Protein AF-A0AAE1F0Q3-F1 (afdb_monomer)

Mean predicted aligned error: 12.5 Å

Secondary structure (DSSP, 8-state):
-----HHHHHHHHHHHHHHHHHHT---EEEE-SS-TT-EEEEEEEEEEE-THHHHTTTTS-----SS---S---S-----PPPPTT-------PEEEEEEEEEEEETTTTEEEEEEEEEETTSPBPPHHHHHTTS-HHHHHHHHTTHHHHEEEEE-TTT-SEEEEE-GGGHHHHHHHH----TTS---HHHHHHHHHHHHSGGGT----THHHH-

Sequence (215 aa):
MACLTYEEFVTGCRVLLQVSKELGDSWVMCHSASDSSTIYLSKTQCFKADLSTSISELTAEKSESPDEIDKLIEDFTQEPEPPDPSSVSNSTPGYIITYEYHIVYSLSHSVPALYFNAWYASGKLLTLKEVWERVSNQFCEQIADNKWNSLTQTEHPVLGRPFFQLHPCRTAELMSNVCCESEQTPKDVKKYLISWLSMFGPVVGLEVPITYYNK

Solvent-accessible surface area (backbone atoms only — not comparable to full-atom values): 13253 Å² total; per-residue (Å²): 127,48,57,45,56,70,69,50,49,54,52,25,52,54,51,50,43,51,52,25,57,77,70,73,46,71,59,43,84,46,59,27,90,91,40,74,88,47,61,34,38,39,35,71,50,75,45,82,44,67,52,76,74,70,57,71,62,74,76,71,77,79,89,81,81,95,78,88,81,93,74,82,94,73,88,81,91,72,80,86,74,80,82,64,92,79,63,73,78,83,68,66,74,61,45,49,36,40,37,43,39,34,45,35,75,35,81,93,66,27,36,74,28,50,31,33,50,41,24,38,81,86,66,51,66,59,50,75,66,62,52,53,78,64,31,54,69,80,57,36,65,81,42,48,89,49,56,74,80,35,58,45,79,46,67,34,93,71,73,77,41,81,27,37,31,50,54,47,86,55,48,34,62,58,40,39,76,73,62,76,66,64,98,85,58,83,80,59,43,55,58,50,51,52,52,47,45,58,65,57,28,50,66,74,69,40,85,68,67,73,63,68,79,80,106

Foldseek 3Di:
DQFADPVLVVVLLVVLVVLCVVVVHAKDKDAFPVGRVFIKIKHKDKDWAFPVLPPVVVVPDDDDDDDDPPDPPDDDPDDDDDDDPPDDPCRRPTWMKMKMWMWGADPVQRHIKIWMWMDTPVRHTDDPVNQQSPQDVVVCVVCVVVVPPQWDWDQDPRPRDIIIIRHCNCVSVVLCVVQPDPPPDDGPSNSSVLVSCVVVQSRRPRDDDPVSVVD

Radius of gyration: 23.26 Å; Cα contacts (8 Å, |Δi|>4): 265; chains: 1; bounding box: 65×38×68 Å

pLDDT: mean 76.93, std 20.74, range [31.47, 97.94]

InterPro domains:
  IPR007135 Ubiquitin-like-conjugating enzyme Atg3/Atg10 [PF03987] (8-209)

Organism: Petrolisthes cinctipes (NCBI:txid88211)

Structure (mmCIF, N/CA/C/O backbone):
data_AF-A0AAE1F0Q3-F1
#
_entry.id   AF-A0AAE1F0Q3-F1
#
loop_
_atom_site.group_PDB
_atom_site.id
_atom_site.type_symbol
_atom_site.label_atom_id
_atom_site.label_alt_id
_atom_site.label_comp_id
_atom_site.label_asym_id
_atom_site.label_entity_id
_atom_site.label_seq_id
_atom_site.pdbx_PDB_ins_code
_atom_site.Cartn_x
_atom_site.Cartn_y
_atom_site.Cartn_z
_atom_site.occupancy
_atom_site.B_iso_or_equiv
_atom_site.auth_seq_id
_atom_site.auth_comp_id
_atom_site.auth_asym_id
_atom_site.auth_atom_id
_atom_site.pdbx_PDB_model_num
ATOM 1 N N . MET A 1 1 ? -0.597 10.451 19.853 1.00 63.12 1 MET A N 1
ATOM 2 C CA . MET A 1 1 ? 0.021 9.888 18.626 1.00 63.12 1 MET A CA 1
ATOM 3 C C . MET A 1 1 ? -1.065 9.576 17.607 1.00 63.12 1 MET A C 1
ATOM 5 O O . MET A 1 1 ? -2.119 9.075 17.995 1.00 63.12 1 MET A O 1
ATOM 9 N N . ALA A 1 2 ? -0.828 9.869 16.326 1.00 81.94 2 ALA A N 1
ATOM 10 C CA . ALA A 1 2 ? -1.781 9.619 15.241 1.00 81.94 2 ALA A CA 1
ATOM 11 C C . ALA A 1 2 ? -1.742 8.149 14.776 1.00 81.94 2 ALA A C 1
ATOM 13 O O . ALA A 1 2 ? -1.402 7.842 13.636 1.00 81.94 2 ALA A O 1
ATOM 14 N N . CYS A 1 3 ? -2.058 7.243 15.701 1.00 89.69 3 CYS A N 1
ATOM 15 C CA . CYS A 1 3 ? -2.194 5.805 15.469 1.00 89.69 3 CYS A CA 1
ATOM 16 C C . CYS A 1 3 ? -3.660 5.428 15.213 1.00 89.69 3 CYS A C 1
ATOM 18 O O . CYS A 1 3 ? -4.567 6.155 15.634 1.00 89.69 3 CYS A O 1
ATOM 20 N N . LEU A 1 4 ? -3.873 4.269 14.597 1.00 91.31 4 LEU A N 1
ATOM 21 C CA . LEU A 1 4 ? -5.165 3.606 14.447 1.00 91.31 4 LEU A CA 1
ATOM 22 C C . LEU A 1 4 ? -5.160 2.280 15.208 1.00 91.31 4 LEU A C 1
ATOM 24 O O . LEU A 1 4 ? -4.173 1.543 15.187 1.00 91.31 4 LEU A O 1
ATOM 28 N N . THR A 1 5 ? -6.279 1.940 15.830 1.00 94.38 5 THR A N 1
ATOM 29 C CA . THR A 1 5 ? -6.584 0.568 16.240 1.00 94.38 5 THR A CA 1
ATOM 30 C C . THR A 1 5 ? -6.857 -0.304 15.013 1.00 94.38 5 THR A C 1
ATOM 32 O O . THR A 1 5 ? -7.118 0.195 13.914 1.00 94.38 5 THR A O 1
ATOM 35 N N . TYR A 1 6 ? -6.820 -1.624 15.194 1.00 94.81 6 TYR A N 1
ATOM 36 C CA . TYR A 1 6 ? -7.150 -2.549 14.113 1.00 94.81 6 TYR A CA 1
ATOM 37 C C . TYR A 1 6 ? -8.598 -2.380 13.628 1.00 94.81 6 TYR A C 1
ATOM 39 O O . TYR A 1 6 ? -8.851 -2.366 12.428 1.00 94.81 6 TYR A O 1
ATOM 47 N N . GLU A 1 7 ? -9.551 -2.181 14.542 1.00 94.62 7 GLU A N 1
ATOM 48 C CA . GLU A 1 7 ? -10.964 -1.982 14.197 1.00 94.62 7 GLU A CA 1
ATOM 49 C C . GLU A 1 7 ? -11.200 -0.689 13.407 1.00 94.62 7 GLU A C 1
ATOM 51 O O . GLU A 1 7 ? -11.951 -0.687 12.424 1.00 94.62 7 GLU A O 1
ATOM 56 N N . GLU A 1 8 ? -10.519 0.399 13.788 1.00 94.50 8 GLU A N 1
ATOM 57 C CA . GLU A 1 8 ? -10.514 1.643 13.015 1.00 94.50 8 GLU A CA 1
ATOM 58 C C . GLU A 1 8 ? -9.928 1.392 11.626 1.00 94.50 8 GLU A C 1
ATOM 60 O O . GLU A 1 8 ? -10.573 1.713 10.634 1.00 94.50 8 GLU A O 1
ATOM 65 N N . PHE A 1 9 ? -8.764 0.743 11.524 1.00 95.69 9 PHE A N 1
ATOM 66 C CA . PHE A 1 9 ? -8.166 0.404 10.231 1.00 95.69 9 PHE A CA 1
ATOM 67 C C . PHE A 1 9 ? -9.133 -0.381 9.334 1.00 95.69 9 PHE A C 1
ATOM 69 O O . PHE A 1 9 ? -9.370 0.011 8.192 1.00 95.69 9 PHE A O 1
ATOM 76 N N . VAL A 1 10 ? -9.758 -1.436 9.861 1.00 95.81 10 VAL A N 1
ATOM 77 C CA . VAL A 1 10 ? -10.723 -2.261 9.121 1.00 95.81 10 VAL A CA 1
ATOM 78 C C . VAL A 1 10 ? -11.925 -1.433 8.658 1.00 95.81 10 VAL A C 1
ATOM 80 O O . VAL A 1 10 ? -12.367 -1.560 7.513 1.00 95.81 10 VAL A O 1
ATOM 83 N N . THR A 1 11 ? -12.451 -0.565 9.523 1.00 95.25 11 THR A N 1
ATOM 84 C CA . THR A 1 11 ? -13.547 0.352 9.181 1.00 95.25 11 THR A CA 1
ATOM 85 C C . THR A 1 11 ? -13.135 1.296 8.057 1.00 95.25 11 THR A C 1
ATOM 87 O O . THR A 1 11 ? -13.849 1.420 7.060 1.00 95.25 11 THR A O 1
ATOM 90 N N . GLY A 1 12 ? -11.946 1.886 8.160 1.00 94.25 12 GLY A N 1
ATOM 91 C CA . GLY A 1 12 ? -11.378 2.742 7.130 1.00 94.25 12 GLY A CA 1
ATOM 92 C C . GLY A 1 12 ? -11.201 2.022 5.794 1.00 94.25 12 GLY A C 1
ATOM 93 O O . GLY A 1 12 ? -11.561 2.576 4.759 1.00 94.25 12 GLY A O 1
ATOM 94 N N . CYS A 1 13 ? -10.723 0.774 5.795 1.00 95.88 13 CYS A N 1
ATOM 95 C CA . CYS A 1 13 ? -10.588 -0.024 4.576 1.00 95.88 13 CYS A CA 1
ATOM 96 C C . CYS A 1 13 ? -11.933 -0.241 3.873 1.00 95.88 13 CYS A C 1
ATOM 98 O O . CYS A 1 13 ? -11.996 -0.175 2.646 1.00 95.88 13 CYS A O 1
ATOM 100 N N . ARG A 1 14 ? -13.019 -0.470 4.624 1.00 95.81 14 ARG A N 1
ATOM 101 C CA . ARG A 1 14 ? -14.368 -0.600 4.043 1.00 95.81 14 ARG A CA 1
ATOM 102 C C . ARG A 1 14 ? -14.842 0.706 3.416 1.00 95.81 14 ARG A C 1
ATOM 104 O O . ARG A 1 14 ? 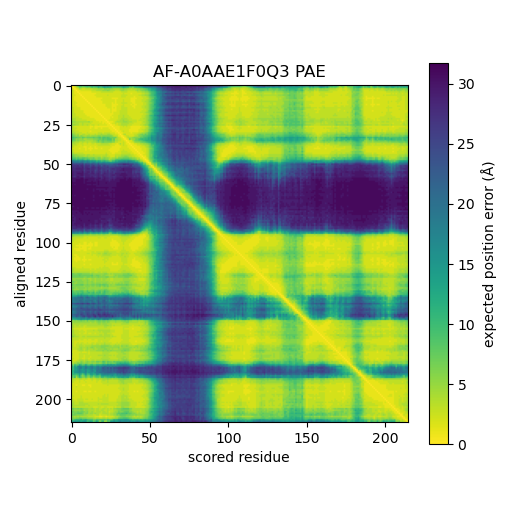-15.399 0.678 2.321 1.00 95.81 14 ARG A O 1
ATOM 111 N N . VAL A 1 15 ? -14.602 1.834 4.083 1.00 93.88 15 VAL A N 1
ATOM 112 C CA . VAL A 1 15 ? -14.964 3.156 3.554 1.00 93.88 15 VAL A CA 1
ATOM 113 C C . VAL A 1 15 ? -14.157 3.478 2.296 1.00 93.88 15 VAL A C 1
ATOM 115 O O . VAL A 1 15 ? -14.736 3.875 1.290 1.00 93.88 15 VAL A O 1
ATOM 118 N N . LEU A 1 16 ? -12.843 3.244 2.311 1.00 94.38 16 LEU A N 1
ATOM 119 C CA . LEU A 1 16 ? -11.979 3.435 1.146 1.00 94.38 16 LEU A CA 1
ATOM 120 C C . LEU A 1 16 ? -12.445 2.573 -0.031 1.00 94.38 16 LEU A C 1
ATOM 122 O O . LEU A 1 16 ? -12.557 3.074 -1.144 1.00 94.38 16 LEU A O 1
ATOM 126 N N . LEU A 1 17 ? -12.795 1.308 0.217 1.00 95.62 17 LEU A N 1
ATOM 127 C CA . LEU A 1 17 ? -13.325 0.414 -0.811 1.00 95.62 17 LEU A CA 1
ATOM 128 C C . LEU A 1 17 ? -14.655 0.917 -1.395 1.00 95.62 17 LEU A C 1
ATOM 130 O O . LEU A 1 17 ? -14.882 0.798 -2.597 1.00 95.62 17 LEU A O 1
ATOM 134 N N . GLN A 1 18 ? -15.534 1.477 -0.563 1.00 94.56 18 GLN A N 1
ATOM 135 C CA . GLN A 1 18 ? -16.786 2.076 -1.023 1.00 94.56 18 GLN A CA 1
ATOM 136 C C . GLN A 1 18 ? -16.521 3.279 -1.940 1.00 94.56 18 GLN A C 1
ATOM 138 O O . GLN A 1 18 ? -17.053 3.327 -3.047 1.00 94.56 18 GLN A O 1
ATOM 143 N N . VAL A 1 19 ? -15.637 4.194 -1.528 1.00 93.38 19 VAL A N 1
ATOM 144 C CA . VAL A 1 19 ? -15.235 5.351 -2.348 1.00 93.38 19 VAL A CA 1
ATOM 145 C C . VAL A 1 19 ? -14.561 4.895 -3.647 1.00 93.38 19 VAL A C 1
ATOM 147 O O . VAL A 1 19 ? -14.889 5.403 -4.715 1.00 93.38 19 VAL A O 1
ATOM 150 N N . SER A 1 20 ? -13.690 3.881 -3.588 1.00 94.56 20 SER A N 1
ATOM 151 C CA . SER A 1 20 ? -13.059 3.277 -4.770 1.00 94.56 20 SER A CA 1
ATOM 152 C C . SER A 1 20 ? -14.102 2.811 -5.781 1.00 94.56 20 SER A C 1
ATOM 154 O O . SER A 1 20 ? -13.996 3.135 -6.959 1.00 94.56 20 SER A O 1
ATOM 156 N N . LYS A 1 21 ? -15.148 2.104 -5.333 1.00 94.25 21 LYS A N 1
ATOM 157 C CA . LYS A 1 21 ? -16.230 1.635 -6.213 1.00 94.25 21 LYS A CA 1
ATOM 158 C C . LYS A 1 21 ? -16.990 2.786 -6.862 1.00 94.25 21 LYS A C 1
ATOM 160 O O . LYS A 1 21 ? -17.279 2.723 -8.052 1.00 94.25 21 LYS A O 1
ATOM 165 N N . GLU A 1 22 ? -17.295 3.836 -6.105 1.00 93.75 22 GLU A N 1
ATOM 166 C CA . GLU A 1 22 ? -17.991 5.020 -6.625 1.00 93.75 22 GLU A CA 1
ATOM 167 C C . GLU A 1 22 ? -17.169 5.790 -7.662 1.00 93.75 22 GLU A C 1
ATOM 169 O O . GLU A 1 22 ? -17.736 6.417 -8.556 1.00 93.75 22 GLU A O 1
ATOM 174 N N . LEU A 1 23 ? -15.842 5.740 -7.546 1.00 92.75 23 LEU A N 1
ATOM 175 C CA . LEU A 1 23 ? -14.910 6.364 -8.481 1.00 92.75 23 LEU A CA 1
ATOM 176 C C . LEU A 1 23 ? -14.525 5.453 -9.658 1.00 92.75 23 LEU A C 1
ATOM 178 O O . LEU A 1 23 ? -13.823 5.906 -10.558 1.00 92.75 23 LEU A O 1
ATOM 182 N N . GLY A 1 24 ? -14.965 4.190 -9.667 1.00 92.69 24 GLY A N 1
ATOM 183 C CA . GLY A 1 24 ? -14.534 3.201 -10.659 1.00 92.69 24 GLY A CA 1
ATOM 184 C C . GLY A 1 24 ? -13.062 2.788 -10.520 1.00 92.69 24 GLY A C 1
ATOM 185 O O . GLY A 1 24 ? -12.460 2.339 -11.492 1.00 92.69 24 GLY A O 1
ATOM 186 N N . ASP A 1 25 ? -12.477 2.956 -9.334 1.00 93.69 25 ASP A N 1
ATOM 187 C CA . ASP A 1 25 ? -11.107 2.559 -9.017 1.00 93.69 25 ASP A CA 1
ATOM 188 C C . ASP A 1 25 ? -11.033 1.078 -8.587 1.00 93.69 25 ASP A C 1
ATOM 190 O O . ASP A 1 25 ? -12.033 0.469 -8.199 1.00 93.69 25 ASP A O 1
ATOM 194 N N . SER A 1 26 ? -9.842 0.482 -8.658 1.00 94.56 26 SER A N 1
ATOM 195 C CA . SER A 1 26 ? -9.638 -0.973 -8.653 1.00 94.56 26 SER A CA 1
ATOM 196 C C . SER A 1 26 ? -9.209 -1.583 -7.312 1.00 94.56 26 SER A C 1
ATOM 198 O O . SER A 1 26 ? -8.678 -2.695 -7.296 1.00 94.56 26 SER A O 1
ATOM 200 N N . TRP A 1 27 ? -9.425 -0.903 -6.178 1.00 97.06 27 TRP A N 1
ATOM 201 C CA . TRP A 1 27 ? -9.137 -1.510 -4.875 1.00 97.06 27 TRP A CA 1
ATOM 202 C C . TRP A 1 27 ? -10.045 -2.709 -4.603 1.00 97.06 27 TRP A C 1
ATOM 204 O O . TRP A 1 27 ? -11.255 -2.671 -4.829 1.00 97.06 27 TRP A O 1
ATOM 214 N N . VAL A 1 28 ? -9.459 -3.759 -4.036 1.00 97.44 28 VAL A N 1
ATOM 215 C CA . VAL A 1 28 ? -10.162 -4.953 -3.566 1.00 97.44 28 VAL A CA 1
ATOM 216 C C . VAL A 1 28 ? -9.774 -5.265 -2.126 1.00 97.44 28 VAL A C 1
ATOM 218 O O . VAL A 1 28 ? -8.660 -4.978 -1.694 1.00 97.44 28 VAL A O 1
ATOM 221 N N . MET A 1 29 ? -10.702 -5.848 -1.369 1.00 97.19 29 MET A N 1
ATOM 222 C CA . MET A 1 29 ? -10.434 -6.346 -0.020 1.00 97.19 29 MET A CA 1
ATOM 223 C C . MET A 1 29 ? -10.096 -7.830 -0.083 1.00 97.19 29 MET A C 1
ATOM 225 O O . MET A 1 29 ? -10.851 -8.622 -0.645 1.00 97.19 29 MET A O 1
ATOM 229 N N . CYS A 1 30 ? -8.964 -8.187 0.509 1.00 97.00 30 CYS A N 1
ATOM 230 C CA . CYS A 1 30 ? -8.455 -9.544 0.579 1.00 97.00 30 CYS A CA 1
ATOM 231 C C . CYS A 1 30 ? -8.375 -10.002 2.039 1.00 97.00 30 CYS A C 1
ATOM 233 O O . CYS A 1 30 ? -8.232 -9.191 2.957 1.00 97.00 30 CYS A O 1
ATOM 235 N N . HIS A 1 31 ? -8.439 -11.315 2.234 1.00 95.06 31 HIS A N 1
ATOM 236 C CA . HIS A 1 31 ? -8.336 -11.966 3.537 1.00 95.06 31 HIS A CA 1
ATOM 237 C C . HIS A 1 31 ? -7.098 -12.856 3.574 1.00 95.06 31 HIS A C 1
ATOM 239 O O . HIS A 1 31 ? -6.717 -13.433 2.552 1.00 95.06 31 HIS A O 1
ATOM 245 N N . SER A 1 32 ? -6.482 -12.985 4.747 1.00 92.12 32 SER A N 1
ATOM 246 C CA . SER A 1 32 ? -5.448 -13.993 4.960 1.00 92.12 32 SER A CA 1
ATOM 247 C C . SER A 1 32 ? -6.030 -15.391 4.770 1.00 92.12 32 SER A C 1
ATOM 249 O O . SER A 1 32 ? -7.125 -15.687 5.246 1.00 92.12 32 SER A O 1
ATOM 251 N N . ALA A 1 33 ? -5.274 -16.268 4.109 1.00 89.44 33 ALA A N 1
ATOM 252 C CA . ALA A 1 33 ? -5.653 -17.670 3.956 1.00 89.44 33 ALA A CA 1
ATOM 253 C C . ALA A 1 33 ? -5.665 -18.414 5.304 1.00 89.44 33 ALA A C 1
ATOM 255 O O . ALA A 1 33 ? -6.448 -19.341 5.490 1.00 89.44 33 ALA A O 1
ATOM 256 N N . SER A 1 34 ? -4.806 -17.994 6.237 1.00 88.38 34 SER A N 1
ATOM 257 C CA . SER A 1 34 ? -4.655 -18.623 7.554 1.00 88.38 34 SER A CA 1
ATOM 258 C C . SER A 1 34 ? -5.624 -18.068 8.600 1.00 88.38 34 SER A C 1
ATOM 260 O O . SER A 1 34 ? -5.925 -18.750 9.573 1.00 88.38 34 SER A O 1
ATOM 262 N N . ASP A 1 35 ? -6.096 -16.832 8.419 1.00 89.44 35 ASP A N 1
ATOM 263 C CA . ASP A 1 35 ? -6.962 -16.134 9.370 1.00 89.44 35 ASP A CA 1
ATOM 264 C C . ASP A 1 35 ? -7.884 -15.142 8.648 1.00 89.44 35 ASP A C 1
ATOM 266 O O . ASP A 1 35 ? -7.488 -14.033 8.293 1.00 89.44 35 ASP A O 1
ATOM 270 N N . SER A 1 36 ? -9.154 -15.508 8.480 1.00 87.56 36 SER A N 1
ATOM 271 C CA . SER A 1 36 ? -10.134 -14.664 7.788 1.00 87.56 36 SER A CA 1
ATOM 272 C C . SER A 1 36 ? -10.382 -13.311 8.464 1.00 87.56 36 SER A C 1
ATOM 274 O O . SER A 1 36 ? -10.917 -12.406 7.820 1.00 87.56 36 SER A O 1
ATOM 276 N N . SER A 1 37 ? -10.028 -13.164 9.749 1.00 90.06 37 SER A N 1
ATOM 277 C CA . SER A 1 37 ? -10.148 -11.887 10.456 1.00 90.06 37 SER A CA 1
ATOM 278 C C . SER A 1 37 ? -9.086 -10.883 10.012 1.00 90.06 37 SER A C 1
ATOM 280 O O . SER A 1 37 ? -9.366 -9.685 9.978 1.00 90.06 37 SER A O 1
ATOM 282 N N . THR A 1 38 ? -7.920 -11.369 9.577 1.00 93.06 38 THR A N 1
ATOM 283 C CA . THR A 1 38 ? -6.841 -10.544 9.048 1.00 93.06 38 THR A CA 1
ATOM 284 C C . THR A 1 38 ? -7.129 -10.143 7.602 1.00 93.06 38 THR A C 1
ATOM 286 O O . THR A 1 38 ? -7.117 -10.972 6.689 1.00 93.06 38 THR A O 1
ATOM 289 N N . ILE A 1 39 ? -7.351 -8.846 7.382 1.00 96.06 39 ILE A N 1
ATOM 290 C CA . ILE A 1 39 ? -7.584 -8.262 6.054 1.00 96.06 39 ILE A CA 1
ATOM 291 C C . ILE A 1 39 ? -6.405 -7.428 5.541 1.00 96.06 39 ILE A C 1
ATOM 293 O O . ILE A 1 39 ? -5.604 -6.905 6.317 1.00 96.06 39 ILE A O 1
ATOM 297 N N . TYR A 1 40 ? -6.372 -7.218 4.228 1.00 97.31 40 TYR A N 1
ATOM 298 C CA . TYR A 1 40 ? -5.584 -6.173 3.573 1.00 97.31 40 TYR A CA 1
ATOM 299 C C . TYR A 1 40 ? -6.315 -5.664 2.324 1.00 97.31 40 TYR A C 1
ATOM 301 O O . TYR A 1 40 ? -7.199 -6.342 1.795 1.00 97.31 40 TYR A O 1
ATOM 309 N N . LEU A 1 41 ? -5.974 -4.463 1.853 1.00 97.88 41 LEU A N 1
ATOM 310 C CA . LEU A 1 41 ? -6.449 -3.978 0.554 1.00 97.88 41 LEU A CA 1
ATOM 311 C C . LEU A 1 41 ? -5.399 -4.247 -0.513 1.00 97.88 41 LEU A C 1
ATOM 313 O O . LEU A 1 41 ? -4.216 -4.071 -0.240 1.00 97.88 41 LEU A O 1
ATOM 317 N N . SER A 1 42 ? -5.827 -4.622 -1.715 1.00 97.88 42 SER A N 1
ATOM 318 C CA . SER A 1 42 ? -4.959 -4.820 -2.874 1.00 97.88 42 SER A CA 1
ATOM 319 C C . SER A 1 42 ? -5.414 -3.969 -4.053 1.00 97.88 42 SER A C 1
ATOM 321 O O . SER A 1 42 ? -6.611 -3.742 -4.233 1.00 97.88 42 SER A O 1
ATOM 323 N N . LYS A 1 43 ? -4.457 -3.480 -4.839 1.00 97.00 43 LYS A N 1
ATOM 324 C CA . LYS A 1 43 ? -4.694 -2.746 -6.081 1.00 97.00 43 LYS A CA 1
ATOM 325 C C . LYS A 1 43 ? -3.606 -3.056 -7.094 1.00 97.00 43 LYS A C 1
ATOM 327 O O . LYS A 1 43 ? -2.425 -3.073 -6.756 1.00 97.00 43 LYS A O 1
ATOM 332 N N . THR A 1 44 ? -4.007 -3.221 -8.350 1.00 96.00 44 THR A N 1
ATOM 333 C CA . THR A 1 44 ? -3.086 -3.378 -9.479 1.00 96.00 44 THR A CA 1
ATOM 334 C C . THR A 1 44 ? -3.213 -2.196 -10.434 1.00 96.00 44 THR A C 1
ATOM 336 O O . THR A 1 44 ? -4.327 -1.805 -10.790 1.00 96.00 44 THR A O 1
ATOM 339 N N . GLN A 1 45 ? -2.081 -1.630 -10.853 1.00 92.31 45 GLN A N 1
ATOM 340 C CA . GLN A 1 45 ? -2.009 -0.534 -11.826 1.00 92.31 45 GLN A CA 1
ATOM 341 C C . GLN A 1 45 ? -0.932 -0.808 -12.873 1.00 92.31 45 GLN A C 1
ATOM 343 O O . GLN A 1 45 ? 0.112 -1.372 -12.558 1.00 92.31 45 GLN A O 1
ATOM 348 N N . CYS A 1 46 ? -1.176 -0.385 -14.112 1.00 91.12 46 CYS A N 1
ATOM 349 C CA . CYS A 1 46 ? -0.220 -0.516 -15.205 1.00 91.12 46 CYS A CA 1
ATOM 350 C C . CYS A 1 46 ? 0.189 0.867 -15.710 1.00 91.12 46 CYS A C 1
ATOM 352 O O . CYS A 1 46 ? -0.674 1.682 -16.029 1.00 91.12 46 CYS A O 1
ATOM 354 N N . PHE A 1 47 ? 1.490 1.092 -15.859 1.00 86.25 47 PHE A N 1
ATOM 355 C CA . PHE A 1 47 ? 2.057 2.334 -16.372 1.00 86.25 47 PHE A CA 1
ATOM 356 C C . PHE A 1 47 ? 2.824 2.065 -17.661 1.00 86.25 47 PHE A C 1
ATOM 358 O O . PHE A 1 47 ? 3.522 1.055 -17.784 1.00 86.25 47 PHE A O 1
ATOM 365 N N . LYS A 1 48 ? 2.706 2.982 -18.623 1.00 83.25 48 LYS A N 1
ATOM 366 C CA . LYS A 1 48 ? 3.608 3.039 -19.775 1.00 83.25 48 LYS A CA 1
ATOM 367 C C . LYS A 1 48 ? 4.799 3.898 -19.378 1.00 83.25 48 LYS A C 1
ATOM 369 O O . LYS A 1 48 ? 4.604 5.032 -18.956 1.00 83.25 48 LYS A O 1
ATOM 374 N N . ALA A 1 49 ? 5.999 3.350 -19.487 1.00 73.62 49 ALA A N 1
ATOM 375 C CA . ALA A 1 49 ? 7.232 4.065 -19.214 1.00 73.62 49 ALA A CA 1
ATOM 376 C C . ALA A 1 49 ? 8.020 4.257 -20.513 1.00 73.62 49 ALA A C 1
ATOM 378 O O . ALA A 1 49 ? 8.221 3.307 -21.277 1.00 73.62 49 ALA A O 1
ATOM 379 N N . ASP A 1 50 ? 8.466 5.490 -20.743 1.00 66.25 50 ASP A N 1
ATOM 380 C CA . ASP A 1 50 ? 9.264 5.859 -21.907 1.00 66.25 50 ASP A CA 1
ATOM 381 C C . ASP A 1 50 ? 10.754 5.609 -21.632 1.00 66.25 50 ASP A C 1
ATOM 383 O O . ASP A 1 50 ? 11.286 5.927 -20.567 1.00 66.25 50 ASP A O 1
ATOM 387 N N . LEU A 1 51 ? 11.452 5.012 -22.601 1.00 54.06 51 LEU A N 1
ATOM 388 C CA . LEU A 1 51 ? 12.853 4.587 -22.467 1.00 54.06 51 LEU A CA 1
ATOM 389 C C . LEU A 1 51 ? 13.861 5.761 -22.467 1.00 54.06 51 LEU A C 1
ATOM 391 O O . LEU A 1 51 ? 15.034 5.559 -22.158 1.00 54.06 51 LEU A O 1
ATOM 395 N N . SER A 1 52 ? 13.430 6.994 -22.765 1.00 51.44 52 SER A N 1
ATOM 396 C CA . SER A 1 52 ? 14.329 8.155 -22.877 1.00 51.44 52 SER A CA 1
ATOM 397 C C . SER A 1 52 ? 14.987 8.572 -21.560 1.00 51.44 52 SER A C 1
ATOM 399 O O . SER A 1 52 ? 16.024 9.222 -21.593 1.00 51.44 52 SER A O 1
ATOM 401 N N . THR A 1 53 ? 14.425 8.201 -20.407 1.00 48.00 53 THR A N 1
ATOM 402 C CA . THR A 1 53 ? 14.972 8.600 -19.099 1.00 48.00 53 THR A CA 1
ATOM 403 C C . THR A 1 53 ? 16.133 7.707 -18.649 1.00 48.00 53 THR A C 1
ATOM 405 O O . THR A 1 53 ? 17.013 8.172 -17.938 1.00 48.00 53 THR A O 1
ATOM 408 N N . SER A 1 54 ? 16.189 6.444 -19.086 1.00 46.72 54 SER A N 1
ATOM 409 C CA . SER A 1 54 ? 17.171 5.472 -18.570 1.00 46.72 54 SER A CA 1
ATOM 410 C C . SER A 1 54 ? 18.466 5.371 -19.386 1.00 46.72 54 SER A C 1
ATOM 412 O O . SER A 1 54 ? 19.441 4.809 -18.899 1.00 46.72 54 SER A O 1
ATOM 414 N N . ILE A 1 55 ? 18.504 5.880 -20.624 1.00 47.72 55 ILE A N 1
ATOM 415 C CA . ILE A 1 55 ? 19.700 5.769 -21.485 1.00 47.72 55 ILE A CA 1
ATOM 416 C C . ILE A 1 55 ? 20.692 6.920 -21.247 1.00 47.72 55 ILE A C 1
ATOM 418 O O . ILE A 1 55 ? 21.894 6.720 -21.403 1.00 47.72 55 ILE A O 1
ATOM 422 N N . SER A 1 56 ? 20.226 8.087 -20.794 1.00 43.59 56 SER A N 1
ATOM 423 C CA . SER A 1 56 ? 21.051 9.289 -20.585 1.00 43.59 56 SER A CA 1
ATOM 424 C C . SER A 1 56 ? 22.183 9.109 -19.563 1.00 43.59 56 SER A C 1
ATOM 426 O O . SER A 1 56 ? 23.181 9.819 -19.625 1.00 43.59 56 SER A O 1
ATOM 428 N N . GLU A 1 57 ? 22.042 8.167 -18.626 1.00 45.41 57 GLU A N 1
ATOM 429 C CA . GLU A 1 57 ? 23.002 7.961 -17.531 1.00 45.41 57 GLU A CA 1
ATOM 430 C C . GLU A 1 57 ? 24.020 6.843 -17.811 1.00 45.41 57 GLU A C 1
ATOM 432 O O . GLU A 1 57 ? 25.101 6.833 -17.229 1.00 45.41 57 GLU A O 1
ATOM 437 N N . LEU A 1 58 ? 23.750 5.940 -18.762 1.00 44.25 58 LEU A N 1
ATOM 438 C CA . LEU A 1 58 ? 24.672 4.844 -19.105 1.00 44.25 58 LEU A CA 1
ATOM 439 C C . LEU A 1 58 ? 25.867 5.295 -19.961 1.00 44.25 58 LEU A C 1
ATOM 441 O O . LEU A 1 58 ? 26.819 4.537 -20.131 1.00 44.25 58 LEU A O 1
ATOM 445 N N . THR A 1 59 ? 25.847 6.526 -20.478 1.00 37.16 59 THR A N 1
ATOM 446 C CA . THR A 1 59 ? 26.978 7.137 -21.194 1.00 37.16 59 THR A CA 1
ATOM 447 C C . THR A 1 59 ? 27.889 7.982 -20.300 1.00 37.16 59 THR A C 1
ATOM 449 O O . THR A 1 59 ? 28.897 8.483 -20.789 1.00 37.16 59 THR A O 1
ATOM 452 N N . ALA A 1 60 ? 27.572 8.149 -19.010 1.00 44.09 60 ALA A N 1
ATOM 453 C CA . ALA A 1 60 ? 28.295 9.063 -18.117 1.00 44.09 60 ALA A CA 1
ATOM 454 C C . ALA A 1 60 ? 29.379 8.400 -17.243 1.00 44.09 60 ALA A C 1
ATOM 456 O O . ALA A 1 60 ? 30.131 9.106 -16.576 1.00 44.09 60 ALA A O 1
ATOM 457 N N . GLU A 1 61 ? 29.521 7.071 -17.260 1.00 43.94 61 GLU A N 1
ATOM 458 C CA . GLU A 1 61 ? 30.507 6.371 -16.426 1.00 43.94 61 GLU A CA 1
ATOM 459 C C . GLU A 1 61 ? 31.545 5.613 -17.263 1.00 43.94 61 GLU A C 1
ATOM 461 O O . GLU A 1 61 ? 31.491 4.398 -17.451 1.00 43.94 61 GLU A O 1
ATOM 466 N N . LYS A 1 62 ? 32.560 6.353 -17.719 1.00 35.84 62 LYS A N 1
ATOM 467 C CA . LYS A 1 62 ? 33.923 5.822 -17.810 1.00 35.84 62 LYS A CA 1
ATOM 468 C C . LYS A 1 62 ? 34.922 6.920 -17.441 1.00 35.84 62 LYS A C 1
ATOM 470 O O . LYS A 1 62 ? 35.153 7.862 -18.189 1.00 35.84 62 LYS A O 1
ATOM 475 N N . SER A 1 63 ? 35.449 6.786 -16.232 1.00 37.22 63 SER A N 1
ATOM 476 C CA . SER A 1 63 ? 36.541 7.543 -15.626 1.00 37.22 63 SER A CA 1
ATOM 477 C C . SER A 1 63 ? 37.856 7.407 -16.399 1.00 37.22 63 SER A C 1
ATOM 479 O O . SER A 1 63 ? 38.191 6.285 -16.769 1.00 37.22 63 SER A O 1
ATOM 481 N N . GLU A 1 64 ? 38.626 8.494 -16.533 1.00 31.47 64 GLU A N 1
ATOM 482 C CA . GLU A 1 64 ? 40.051 8.589 -16.150 1.00 31.47 64 GLU A CA 1
ATOM 483 C C . GLU A 1 64 ? 40.585 10.033 -16.323 1.00 31.47 64 GLU A C 1
ATOM 485 O O . GLU A 1 64 ? 39.932 10.889 -16.907 1.00 31.47 64 GLU A O 1
ATOM 490 N N . SER A 1 65 ? 41.712 10.304 -15.669 1.00 34.00 65 SER A N 1
ATOM 491 C CA . SER A 1 65 ? 42.281 11.569 -15.168 1.00 34.00 65 SER A CA 1
ATOM 492 C C . SER A 1 65 ? 42.587 12.712 -16.165 1.00 34.00 65 SER A C 1
ATOM 494 O O . SER A 1 65 ? 42.759 12.463 -17.355 1.00 34.00 65 SER A O 1
ATOM 496 N N . PRO A 1 66 ? 42.743 13.962 -15.666 1.00 40.91 66 PRO A N 1
ATOM 497 C CA . PRO A 1 66 ? 43.079 15.137 -16.465 1.00 40.91 66 PRO A CA 1
ATOM 498 C C . PRO A 1 66 ? 44.596 15.259 -16.624 1.00 40.91 66 PRO A C 1
ATOM 500 O O . PRO A 1 66 ? 45.263 15.535 -15.641 1.00 40.91 66 PRO A O 1
ATOM 503 N N . ASP A 1 67 ? 45.121 15.011 -17.820 1.00 35.88 67 ASP A N 1
ATOM 504 C CA . ASP A 1 67 ? 46.312 15.656 -18.397 1.00 35.88 67 ASP A CA 1
ATOM 505 C C . ASP A 1 67 ? 46.603 14.986 -19.759 1.00 35.88 67 ASP A C 1
ATOM 507 O O . ASP A 1 67 ? 46.581 13.765 -19.870 1.00 35.88 67 ASP A O 1
ATOM 511 N N . GLU A 1 68 ? 46.860 15.796 -20.793 1.00 41.88 68 GLU A N 1
ATOM 512 C CA . GLU A 1 68 ? 47.296 15.409 -22.156 1.00 41.88 68 GLU A CA 1
ATOM 513 C C . GLU A 1 68 ? 46.264 14.861 -23.174 1.00 41.88 68 GLU A C 1
ATOM 515 O O . GLU A 1 68 ? 46.430 13.761 -23.688 1.00 41.88 68 GLU A O 1
ATOM 520 N N . ILE A 1 69 ? 45.286 15.664 -23.629 1.00 34.81 69 ILE A N 1
ATOM 521 C CA . ILE A 1 69 ? 44.733 15.517 -25.005 1.00 34.81 69 ILE A C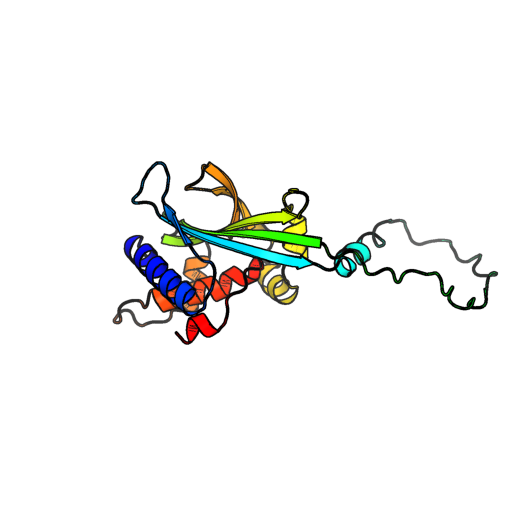A 1
ATOM 522 C C . ILE A 1 69 ? 44.531 16.899 -25.649 1.00 34.81 69 ILE A C 1
ATOM 524 O O . ILE A 1 69 ? 43.472 17.249 -26.161 1.00 34.81 69 ILE A O 1
ATOM 528 N N . ASP A 1 70 ? 45.590 17.705 -25.614 1.00 36.06 70 ASP A N 1
ATOM 529 C CA . ASP A 1 70 ? 45.728 18.908 -26.434 1.00 36.06 70 ASP A CA 1
ATOM 530 C C . ASP A 1 70 ? 46.497 18.515 -27.709 1.00 36.06 70 ASP A C 1
ATOM 532 O O . ASP A 1 70 ? 47.695 18.765 -27.841 1.00 36.06 70 ASP A O 1
ATOM 536 N N . LYS A 1 71 ? 45.840 17.734 -28.581 1.00 36.47 71 LYS A N 1
ATOM 537 C CA . LYS A 1 71 ? 46.226 17.448 -29.978 1.00 36.47 71 LYS A CA 1
ATOM 538 C C . LYS A 1 71 ? 45.235 16.464 -30.601 1.00 36.47 71 LYS A C 1
ATOM 540 O O . LYS A 1 71 ? 45.015 15.395 -30.046 1.00 36.47 71 LYS A O 1
ATOM 545 N N . LEU A 1 72 ? 44.765 16.797 -31.806 1.00 32.97 72 LEU A N 1
ATOM 546 C CA . LEU A 1 72 ? 43.887 16.023 -32.706 1.00 32.97 72 LEU A CA 1
ATOM 547 C C . LEU A 1 72 ? 42.381 16.360 -32.669 1.00 32.97 72 LEU A C 1
ATOM 549 O O . LEU A 1 72 ? 41.552 15.499 -32.940 1.00 32.97 72 LEU A O 1
ATOM 553 N N . ILE A 1 73 ? 42.027 17.633 -32.450 1.00 37.47 73 ILE A N 1
ATOM 554 C CA . ILE A 1 73 ? 40.817 18.219 -33.062 1.00 37.47 73 ILE A CA 1
ATOM 555 C C . ILE A 1 73 ? 41.256 18.937 -34.340 1.00 37.47 73 ILE A C 1
ATOM 557 O O . ILE A 1 73 ? 41.296 20.158 -34.395 1.00 37.47 73 ILE A O 1
ATOM 561 N N . GLU A 1 74 ? 41.645 18.175 -35.354 1.00 42.38 74 GLU A N 1
ATOM 562 C CA . GLU A 1 74 ? 41.645 18.642 -36.738 1.00 42.38 74 GLU A CA 1
ATOM 563 C C . GLU A 1 74 ? 41.241 17.454 -37.613 1.00 42.38 74 GLU A C 1
ATOM 565 O O . GLU A 1 74 ? 41.884 16.407 -37.572 1.00 42.38 74 GLU A O 1
ATOM 570 N N . ASP A 1 75 ? 40.182 17.679 -38.391 1.00 37.16 75 ASP A N 1
ATOM 571 C CA . ASP A 1 75 ? 39.621 16.863 -39.473 1.00 37.16 75 ASP A CA 1
ATOM 572 C C . ASP A 1 75 ? 38.306 16.110 -39.168 1.00 37.16 75 ASP A C 1
ATOM 574 O O . ASP A 1 75 ? 38.128 15.511 -38.113 1.00 37.16 75 ASP A O 1
ATOM 578 N N . PHE A 1 76 ? 37.394 16.159 -40.147 1.00 32.28 76 PHE A N 1
ATOM 579 C CA . PHE A 1 76 ? 35.977 15.739 -40.176 1.00 32.28 76 PHE A CA 1
ATOM 580 C C . PHE A 1 76 ? 34.900 16.769 -39.782 1.00 32.28 76 PHE A C 1
ATOM 582 O O . PHE A 1 76 ? 33.988 16.504 -39.001 1.00 32.28 76 PHE A O 1
ATOM 589 N N . THR A 1 77 ? 34.889 17.916 -40.467 1.00 37.34 77 THR A N 1
ATOM 590 C CA . THR A 1 77 ? 33.613 18.551 -40.851 1.00 37.34 77 THR A CA 1
ATOM 591 C C . THR A 1 77 ? 32.950 17.715 -41.946 1.00 37.34 77 THR A C 1
ATOM 593 O O . THR A 1 77 ? 33.329 17.815 -43.112 1.00 37.34 77 THR A O 1
ATOM 596 N N . GLN A 1 78 ? 31.972 16.885 -41.580 1.00 40.66 78 GLN A N 1
ATOM 597 C CA . GLN A 1 78 ? 31.073 16.225 -42.530 1.00 40.66 78 GLN A CA 1
ATOM 598 C C . GLN A 1 78 ? 29.767 17.028 -42.614 1.00 40.66 78 GLN A C 1
ATOM 600 O O . GLN A 1 78 ? 29.138 17.306 -41.592 1.00 40.66 78 GLN A O 1
ATOM 605 N N . GLU A 1 79 ? 29.394 17.451 -43.824 1.00 43.81 79 GLU A N 1
ATOM 606 C CA . GLU A 1 79 ? 28.103 18.091 -44.103 1.00 43.81 79 GLU A CA 1
ATOM 607 C C . GLU A 1 79 ? 26.936 17.164 -43.705 1.00 43.81 79 GLU A C 1
ATOM 609 O O . GLU A 1 79 ? 27.057 15.943 -43.831 1.00 43.81 79 GLU A O 1
ATOM 614 N N . PRO A 1 80 ? 25.798 17.703 -43.230 1.00 44.50 80 PRO A N 1
ATOM 615 C CA . PRO A 1 80 ? 24.641 16.881 -42.900 1.00 44.50 80 PRO A CA 1
ATOM 616 C C . PRO A 1 80 ? 24.011 16.297 -44.175 1.00 44.50 80 PRO A C 1
ATOM 618 O O . PRO A 1 80 ? 23.435 17.021 -44.987 1.00 44.50 80 PRO A O 1
ATOM 621 N N . GLU A 1 81 ? 24.102 14.975 -44.327 1.00 49.00 81 GLU A N 1
ATOM 622 C CA . GLU A 1 81 ? 23.367 14.198 -45.332 1.00 49.00 81 GLU A CA 1
ATOM 623 C C . GLU A 1 81 ? 21.840 14.374 -45.158 1.00 49.00 81 GLU A C 1
ATOM 625 O O . GLU A 1 81 ? 21.345 14.475 -44.027 1.00 49.00 81 GLU A O 1
ATOM 630 N N . PRO A 1 82 ? 21.061 14.405 -46.255 1.00 57.81 82 PRO A N 1
ATOM 631 C CA . PRO A 1 82 ? 19.607 14.490 -46.182 1.00 57.81 82 PRO A CA 1
ATOM 632 C C . PRO A 1 82 ? 19.007 13.228 -45.530 1.00 57.81 82 PRO A C 1
ATOM 634 O O . PRO A 1 82 ? 19.518 12.125 -45.725 1.00 57.81 82 PRO A O 1
ATOM 637 N N . PRO A 1 83 ? 17.902 13.355 -44.772 1.00 56.22 83 PRO A N 1
ATOM 638 C CA . PRO A 1 83 ? 17.304 12.228 -44.063 1.00 56.22 83 PRO A CA 1
ATOM 639 C C . PRO A 1 83 ? 16.798 11.153 -45.037 1.00 56.22 83 PRO A C 1
ATOM 641 O O . PRO A 1 83 ? 16.016 11.447 -45.943 1.00 56.22 83 PRO A O 1
ATOM 644 N N . ASP A 1 84 ? 17.219 9.901 -44.820 1.00 63.72 84 ASP A N 1
ATOM 645 C CA . ASP A 1 84 ? 16.743 8.731 -45.565 1.00 63.72 84 ASP A CA 1
ATOM 646 C C . ASP A 1 84 ? 15.219 8.566 -45.367 1.00 63.72 84 ASP A C 1
ATOM 648 O O . ASP A 1 84 ? 14.769 8.355 -44.230 1.00 63.72 84 ASP A O 1
ATOM 652 N N . PRO A 1 85 ? 14.403 8.624 -46.438 1.00 56.97 85 PRO A N 1
ATOM 653 C CA . PRO A 1 85 ? 12.953 8.437 -46.362 1.00 56.97 85 PRO A CA 1
ATOM 654 C C . PRO A 1 85 ? 12.529 7.018 -45.935 1.00 56.97 85 PRO A C 1
ATOM 656 O O . PRO A 1 85 ? 11.342 6.790 -45.709 1.00 56.97 85 PRO A O 1
ATOM 659 N N . SER A 1 86 ? 13.470 6.075 -45.806 1.00 54.19 86 SER A N 1
ATOM 660 C CA . SER A 1 86 ? 13.249 4.717 -45.283 1.00 54.19 86 SER A CA 1
ATOM 661 C C . SER A 1 86 ? 13.570 4.570 -43.792 1.00 54.19 86 SER A C 1
ATOM 663 O O . SER A 1 86 ? 13.405 3.480 -43.237 1.00 54.19 86 SER A O 1
ATOM 665 N N . SER A 1 87 ? 14.013 5.638 -43.119 1.00 43.97 87 SER A N 1
ATOM 666 C CA . SER A 1 87 ? 14.224 5.613 -41.673 1.00 43.97 87 SER A CA 1
ATOM 667 C C . SER A 1 87 ? 12.876 5.519 -40.949 1.00 43.97 87 SER A C 1
ATOM 669 O O . SER A 1 87 ? 12.103 6.472 -40.850 1.00 43.97 87 SER A O 1
ATOM 671 N N . VAL A 1 88 ? 12.566 4.325 -40.442 1.00 49.97 88 VAL A N 1
ATOM 672 C CA . VAL A 1 88 ? 11.502 4.144 -39.452 1.00 49.97 88 VAL A CA 1
ATOM 673 C C . VAL A 1 88 ? 11.877 5.033 -38.273 1.00 49.97 88 VAL A C 1
ATOM 675 O O . VAL A 1 88 ? 12.935 4.845 -37.677 1.00 49.97 88 VAL A O 1
ATOM 678 N N . SER A 1 89 ? 11.047 6.027 -37.955 1.00 50.66 89 SER A N 1
ATOM 679 C CA . SER A 1 89 ? 11.233 6.847 -36.760 1.00 50.66 89 SER A CA 1
ATOM 680 C C . SER A 1 89 ? 11.440 5.909 -35.573 1.00 50.66 89 SER A C 1
ATOM 682 O O . SER A 1 89 ? 10.541 5.120 -35.274 1.00 50.66 89 SER A O 1
ATOM 684 N N . ASN A 1 90 ? 12.605 5.968 -34.926 1.00 47.09 90 ASN A N 1
ATOM 685 C CA . ASN A 1 90 ? 12.881 5.241 -33.692 1.00 47.09 90 ASN A CA 1
ATOM 686 C C . ASN A 1 90 ? 11.952 5.780 -32.595 1.00 47.09 90 ASN A C 1
ATOM 688 O O . ASN A 1 90 ? 12.362 6.570 -31.749 1.00 47.09 90 ASN A O 1
ATOM 692 N N . SER A 1 91 ? 10.680 5.385 -32.608 1.00 50.31 91 SER A N 1
ATOM 693 C CA . SER A 1 91 ? 9.835 5.470 -31.431 1.00 50.31 91 SER A CA 1
ATOM 694 C C . SER A 1 91 ? 10.465 4.519 -30.428 1.00 50.31 91 SER A C 1
ATOM 696 O O . SER A 1 91 ? 10.431 3.301 -30.622 1.00 50.31 91 SER A O 1
ATOM 698 N N . THR A 1 92 ? 11.113 5.070 -29.408 1.00 53.25 92 THR A N 1
ATOM 699 C CA . THR A 1 92 ? 11.645 4.307 -28.285 1.00 53.25 92 THR A CA 1
ATOM 700 C C . THR A 1 92 ? 10.539 3.364 -27.805 1.00 53.25 92 THR A C 1
ATOM 702 O O . THR A 1 92 ? 9.446 3.847 -27.502 1.00 53.25 92 THR A O 1
ATOM 705 N N . PRO A 1 93 ? 10.741 2.032 -27.796 1.00 56.88 93 PRO A N 1
ATOM 706 C CA . PRO A 1 93 ? 9.679 1.116 -27.414 1.00 56.88 93 PRO A CA 1
ATOM 707 C C . PRO A 1 93 ? 9.331 1.369 -25.946 1.00 56.88 93 PRO A C 1
ATOM 709 O O . PRO A 1 93 ? 10.105 1.039 -25.047 1.00 56.88 93 PRO A O 1
ATOM 712 N N . GLY A 1 94 ? 8.183 2.005 -25.711 1.00 64.81 94 GLY A N 1
ATOM 713 C CA . GLY A 1 94 ? 7.638 2.172 -24.372 1.00 64.81 94 GLY A CA 1
ATOM 714 C C . GLY A 1 94 ? 7.377 0.797 -23.766 1.00 64.81 94 GLY A C 1
ATOM 715 O O . GLY A 1 94 ? 6.825 -0.087 -24.426 1.00 64.81 94 GLY A O 1
ATOM 716 N N . TYR A 1 95 ? 7.790 0.593 -22.519 1.00 79.31 95 TYR A N 1
ATOM 717 C CA . TYR A 1 95 ? 7.559 -0.659 -21.805 1.00 79.31 95 TYR A CA 1
ATOM 718 C C . TYR A 1 95 ? 6.416 -0.492 -20.804 1.00 79.31 95 TYR A C 1
ATOM 720 O O . TYR A 1 95 ? 6.214 0.576 -20.228 1.00 79.31 95 TYR A O 1
ATOM 728 N N . ILE A 1 96 ? 5.639 -1.560 -20.612 1.00 89.19 96 ILE A N 1
ATOM 729 C CA . ILE A 1 96 ? 4.551 -1.593 -19.631 1.00 89.19 96 ILE A CA 1
ATOM 730 C C . ILE A 1 96 ? 5.102 -2.170 -18.329 1.00 89.19 96 ILE A C 1
ATOM 732 O O . ILE A 1 96 ? 5.680 -3.261 -18.330 1.00 89.19 96 ILE A O 1
ATOM 736 N N . ILE A 1 97 ? 4.899 -1.448 -17.229 1.00 91.12 97 ILE A N 1
ATOM 737 C CA . ILE A 1 97 ? 5.168 -1.918 -15.868 1.00 91.12 97 ILE A CA 1
ATOM 738 C C . ILE A 1 97 ? 3.837 -2.107 -15.160 1.00 91.12 97 ILE A C 1
ATOM 740 O O . ILE A 1 97 ? 2.975 -1.235 -15.216 1.00 91.12 97 ILE A O 1
ATOM 744 N N . THR A 1 98 ? 3.680 -3.233 -14.478 1.00 94.19 98 THR A N 1
ATOM 745 C CA . THR A 1 98 ? 2.547 -3.491 -13.590 1.00 94.19 98 THR A CA 1
ATOM 746 C C . THR A 1 98 ? 3.009 -3.371 -12.148 1.00 94.19 98 THR A C 1
ATOM 748 O O . THR A 1 98 ? 4.027 -3.957 -11.791 1.00 94.19 98 THR A O 1
ATOM 751 N N . TYR A 1 99 ? 2.262 -2.634 -11.336 1.00 94.94 99 TYR A N 1
ATOM 752 C CA . TYR A 1 99 ? 2.437 -2.533 -9.894 1.00 94.94 99 TYR A CA 1
ATOM 753 C C . TYR A 1 99 ? 1.297 -3.258 -9.184 1.00 94.94 99 TYR A C 1
ATOM 755 O O . TYR A 1 99 ? 0.134 -3.120 -9.561 1.00 94.94 99 TYR A O 1
ATOM 763 N N . GLU A 1 100 ? 1.635 -3.991 -8.131 1.00 97.06 100 GLU A N 1
ATOM 764 C CA . GLU A 1 100 ? 0.719 -4.575 -7.153 1.00 97.06 100 GLU A CA 1
ATOM 765 C C . GLU A 1 100 ? 0.974 -3.887 -5.817 1.00 97.06 100 GLU A C 1
ATOM 767 O O . GLU A 1 100 ? 2.064 -4.008 -5.266 1.00 97.06 100 GLU A O 1
ATOM 772 N N . TYR A 1 101 ? -0.020 -3.164 -5.309 1.00 97.44 101 TYR A N 1
ATOM 773 C CA . TYR A 1 101 ? 0.036 -2.424 -4.053 1.00 97.44 101 TYR A CA 1
ATOM 774 C C . TYR A 1 101 ? -0.853 -3.080 -3.015 1.00 97.44 101 TYR A C 1
ATOM 776 O O . TYR A 1 101 ? -2.035 -3.294 -3.281 1.00 97.44 101 TYR A O 1
ATOM 784 N N . HIS A 1 102 ? -0.325 -3.307 -1.816 1.00 97.94 102 HIS A N 1
ATOM 785 C CA . HIS A 1 102 ? -1.075 -3.797 -0.669 1.00 97.94 102 HIS A CA 1
ATOM 786 C C . HIS A 1 102 ? -1.031 -2.808 0.499 1.00 97.94 102 HIS A C 1
ATOM 788 O O . HIS A 1 102 ? 0.041 -2.383 0.928 1.00 97.94 102 HIS A O 1
ATOM 794 N N . ILE A 1 103 ? -2.196 -2.484 1.058 1.00 97.56 103 ILE A N 1
ATOM 795 C CA . ILE A 1 103 ? -2.311 -1.731 2.312 1.00 97.56 103 ILE A CA 1
ATOM 796 C C . ILE A 1 103 ? -2.591 -2.727 3.431 1.00 97.56 103 ILE A C 1
ATOM 798 O O . ILE A 1 103 ? -3.643 -3.371 3.446 1.00 97.56 103 ILE A O 1
ATOM 802 N N . VAL A 1 104 ? -1.663 -2.826 4.380 1.00 97.06 104 VAL A N 1
ATOM 803 C CA . VAL A 1 104 ? -1.719 -3.779 5.493 1.00 97.06 104 VAL A CA 1
ATOM 804 C C . VAL A 1 104 ? -1.606 -3.043 6.823 1.00 97.06 104 VAL A C 1
ATOM 806 O O . VAL A 1 104 ? -0.932 -2.021 6.915 1.00 97.06 104 VAL A O 1
ATOM 809 N N . TYR A 1 105 ? -2.235 -3.557 7.876 1.00 96.88 105 TYR A N 1
ATOM 810 C CA . TYR A 1 105 ? -2.071 -3.005 9.218 1.00 96.88 105 TYR A CA 1
ATOM 811 C C . TYR A 1 105 ? -0.760 -3.466 9.867 1.00 96.88 105 TYR A C 1
ATOM 813 O O . TYR A 1 105 ? -0.482 -4.662 9.947 1.00 96.88 105 TYR A O 1
ATOM 821 N N . SER A 1 106 ? 0.031 -2.521 10.375 1.00 95.31 106 SER A N 1
ATOM 822 C CA . SER A 1 106 ? 1.231 -2.802 11.164 1.00 95.31 106 SER A CA 1
ATOM 823 C C . SER A 1 106 ? 0.883 -2.845 12.649 1.00 95.31 106 SER A C 1
ATOM 825 O O . SER A 1 106 ? 0.710 -1.799 13.272 1.00 95.31 106 SER A O 1
ATOM 827 N N . LEU A 1 107 ? 0.823 -4.046 13.234 1.00 93.00 107 LEU A N 1
ATOM 828 C CA . LEU A 1 107 ? 0.541 -4.235 14.666 1.00 93.00 107 LEU A CA 1
ATOM 829 C C . LEU A 1 107 ? 1.570 -3.537 15.566 1.00 93.00 107 LEU A C 1
ATOM 831 O O . LEU A 1 107 ? 1.203 -2.929 16.563 1.00 93.00 107 LEU A O 1
ATOM 835 N N . SER A 1 108 ? 2.854 -3.587 15.205 1.00 93.75 108 SER A N 1
ATOM 836 C CA . SER A 1 108 ? 3.932 -3.013 16.022 1.00 93.75 108 SER A CA 1
ATOM 837 C C . SER A 1 108 ? 3.922 -1.484 16.060 1.00 93.75 108 SER A C 1
ATOM 839 O O . SER A 1 108 ? 4.450 -0.897 16.998 1.00 93.75 108 SER A O 1
ATOM 841 N N . HIS A 1 109 ? 3.351 -0.840 15.039 1.00 92.94 109 HIS A N 1
ATOM 842 C CA . HIS A 1 109 ? 3.355 0.619 14.896 1.00 92.94 109 HIS A CA 1
ATOM 843 C C . HIS A 1 109 ? 1.952 1.235 15.004 1.00 92.94 109 HIS A C 1
ATOM 845 O O . HIS A 1 109 ? 1.819 2.457 15.045 1.00 92.94 109 HIS A O 1
ATOM 851 N N . SER A 1 110 ? 0.909 0.402 15.040 1.00 95.00 110 SER A N 1
ATOM 852 C CA . SER A 1 110 ? -0.500 0.799 15.080 1.00 95.00 110 SER A CA 1
ATOM 853 C C . SER A 1 110 ? -0.871 1.796 13.976 1.00 95.00 110 SER A C 1
ATOM 855 O O . SER A 1 110 ? -1.498 2.826 14.225 1.00 95.00 110 SER A O 1
ATOM 857 N N . VAL A 1 111 ? -0.436 1.519 12.746 1.00 94.50 111 VAL A N 1
ATOM 858 C CA . VAL A 1 111 ? -0.632 2.367 11.556 1.00 94.50 111 VAL A CA 1
ATOM 859 C C . VAL A 1 111 ? -0.759 1.497 10.299 1.00 94.50 111 VAL A C 1
ATOM 861 O O . VAL A 1 111 ? -0.276 0.359 10.290 1.00 94.50 111 VAL A O 1
ATOM 864 N N . PRO A 1 112 ? -1.380 2.002 9.221 1.00 95.75 112 PRO A N 1
ATOM 865 C CA . PRO A 1 112 ? -1.297 1.369 7.908 1.00 95.75 112 PRO A CA 1
ATOM 866 C C . PRO A 1 112 ? 0.146 1.371 7.373 1.00 95.75 112 PRO A C 1
AT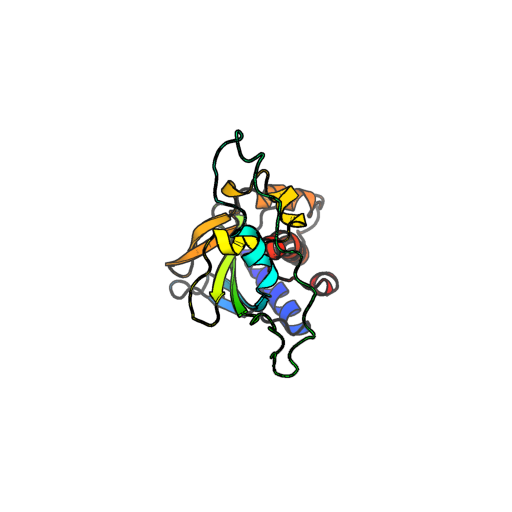OM 868 O O . PRO A 1 112 ? 0.918 2.303 7.600 1.00 95.75 112 PRO A O 1
ATOM 871 N N . ALA A 1 113 ? 0.493 0.322 6.637 1.00 95.31 113 ALA A N 1
ATOM 872 C CA . ALA A 1 113 ? 1.763 0.138 5.952 1.00 95.31 113 ALA A CA 1
ATOM 873 C C . ALA A 1 113 ? 1.508 -0.206 4.481 1.00 95.31 113 ALA A C 1
ATOM 875 O O . ALA A 1 113 ? 0.624 -1.008 4.165 1.00 95.31 113 ALA A O 1
ATOM 876 N N . LEU A 1 114 ? 2.292 0.404 3.591 1.00 95.38 114 LEU A N 1
ATOM 877 C CA . LEU A 1 114 ? 2.193 0.197 2.151 1.00 95.38 114 LEU A CA 1
ATOM 878 C C . LEU A 1 114 ? 3.269 -0.788 1.701 1.00 95.38 114 LEU A C 1
ATOM 880 O O . LEU A 1 114 ? 4.464 -0.540 1.874 1.00 95.38 114 LEU A O 1
ATOM 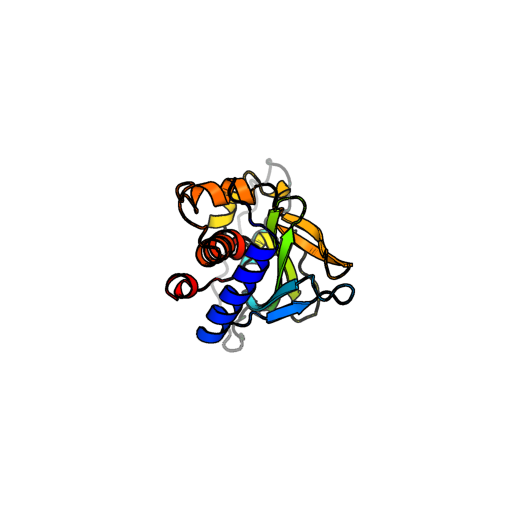884 N N . TYR A 1 115 ? 2.814 -1.885 1.116 1.00 96.62 115 TYR A N 1
ATOM 885 C CA . TYR A 1 115 ? 3.637 -2.890 0.468 1.00 96.62 115 TYR A CA 1
ATOM 886 C C . TYR A 1 115 ? 3.413 -2.821 -1.033 1.00 96.62 115 TYR A C 1
ATOM 888 O O . TYR A 1 115 ? 2.305 -2.519 -1.475 1.00 96.62 115 TYR A O 1
ATOM 896 N N . PHE A 1 116 ? 4.430 -3.130 -1.826 1.00 95.88 116 PHE A N 1
ATOM 897 C CA . PHE A 1 116 ? 4.247 -3.263 -3.262 1.00 95.88 116 PHE A CA 1
ATOM 898 C C . PHE A 1 116 ? 5.275 -4.177 -3.915 1.00 95.88 116 PHE A C 1
ATOM 900 O O . PHE A 1 116 ? 6.357 -4.419 -3.385 1.00 95.88 116 PHE A O 1
ATOM 907 N N . ASN A 1 117 ? 4.923 -4.647 -5.102 1.00 95.62 117 ASN A N 1
ATOM 908 C CA . ASN A 1 117 ? 5.841 -5.205 -6.079 1.00 95.62 117 ASN A CA 1
ATOM 909 C C . ASN A 1 117 ? 5.560 -4.558 -7.431 1.00 95.62 117 ASN A C 1
ATOM 911 O O . ASN A 1 117 ? 4.450 -4.100 -7.693 1.00 95.62 117 ASN A O 1
ATOM 915 N N . ALA A 1 118 ? 6.568 -4.535 -8.292 1.00 93.88 118 ALA A N 1
ATOM 916 C CA . ALA A 1 118 ? 6.415 -4.069 -9.658 1.00 93.88 118 ALA A CA 1
ATOM 917 C C . ALA A 1 118 ? 7.163 -4.995 -10.607 1.00 93.88 118 ALA A C 1
ATOM 919 O O . ALA A 1 118 ? 8.218 -5.519 -10.252 1.00 93.88 118 ALA A O 1
ATOM 920 N N . TRP A 1 119 ? 6.636 -5.201 -11.809 1.00 94.06 119 TRP A N 1
ATOM 921 C CA . TRP A 1 119 ? 7.277 -6.021 -12.831 1.00 94.06 119 TRP A CA 1
ATOM 922 C C . TRP A 1 119 ? 7.029 -5.489 -14.236 1.00 94.06 119 TRP A C 1
ATOM 924 O O . TRP A 1 119 ? 5.989 -4.906 -14.542 1.00 94.06 119 TRP A O 1
ATOM 934 N N . TYR A 1 120 ? 7.998 -5.732 -15.110 1.00 92.12 120 TYR A N 1
ATOM 935 C CA . TYR A 1 120 ? 7.870 -5.488 -16.541 1.00 92.12 120 TYR A CA 1
ATOM 936 C C . TYR A 1 120 ? 6.873 -6.469 -17.171 1.00 92.12 120 TYR A C 1
ATOM 938 O O . TYR A 1 120 ? 6.645 -7.559 -16.648 1.00 92.12 120 TYR A O 1
ATOM 946 N N . ALA A 1 121 ? 6.356 -6.146 -18.359 1.00 89.94 121 ALA A N 1
ATOM 947 C CA . ALA A 1 121 ? 5.530 -7.063 -19.155 1.00 89.94 121 ALA A CA 1
ATOM 948 C C . ALA A 1 121 ? 6.200 -8.426 -19.443 1.00 89.94 121 ALA A C 1
ATOM 950 O O . ALA A 1 121 ? 5.511 -9.411 -19.689 1.00 89.94 121 ALA A O 1
ATOM 951 N N . SER A 1 122 ? 7.535 -8.503 -19.374 1.00 89.25 122 SER A N 1
ATOM 952 C CA . SER A 1 122 ? 8.298 -9.756 -19.460 1.00 89.25 122 SER A CA 1
ATOM 953 C C . SER A 1 122 ? 8.204 -10.641 -18.207 1.00 89.25 122 SER A C 1
ATOM 955 O O . SER A 1 122 ? 8.714 -11.757 -18.213 1.00 89.25 122 SER A O 1
ATOM 957 N N . GLY A 1 123 ? 7.602 -10.148 -17.121 1.00 88.88 123 GLY A N 1
ATOM 958 C CA . GLY A 1 123 ? 7.523 -10.812 -15.818 1.00 88.88 123 GLY A CA 1
ATOM 959 C C . GLY A 1 123 ? 8.730 -10.568 -14.905 1.00 88.88 123 GLY A C 1
ATOM 960 O O . GLY A 1 123 ? 8.709 -10.986 -13.750 1.00 88.88 123 GLY A O 1
ATOM 961 N N . LYS A 1 124 ? 9.778 -9.874 -15.376 1.00 92.06 124 LYS A N 1
ATOM 962 C CA . LYS A 1 124 ? 10.923 -9.499 -14.532 1.00 92.06 124 LYS A CA 1
ATOM 963 C C . LYS A 1 124 ? 10.466 -8.496 -13.465 1.00 92.06 124 LYS A C 1
ATOM 965 O O . LYS A 1 124 ? 9.958 -7.433 -13.816 1.00 92.06 124 LYS A O 1
ATOM 970 N N . LEU A 1 125 ? 10.693 -8.810 -12.189 1.00 92.19 125 LEU A N 1
ATOM 971 C CA . LEU A 1 125 ? 10.486 -7.866 -11.087 1.00 92.19 125 LEU A CA 1
ATOM 972 C C . LEU A 1 125 ? 11.437 -6.671 -11.208 1.00 92.19 125 LEU A C 1
ATOM 974 O O . LEU A 1 125 ? 12.604 -6.826 -11.577 1.00 92.19 125 LEU A O 1
ATOM 978 N N . LEU A 1 126 ? 10.939 -5.488 -10.867 1.00 89.88 126 LEU A N 1
ATOM 979 C CA . LEU A 1 126 ? 11.767 -4.307 -10.694 1.00 89.88 126 LEU A CA 1
ATOM 980 C C . LEU A 1 126 ? 12.626 -4.484 -9.443 1.00 89.88 126 LEU A C 1
ATOM 982 O O . LEU A 1 126 ? 12.165 -4.907 -8.383 1.00 89.88 126 LEU A O 1
ATOM 986 N N . THR A 1 127 ? 13.892 -4.131 -9.577 1.00 86.88 127 THR A N 1
ATOM 987 C CA . THR A 1 127 ? 14.817 -3.988 -8.460 1.00 86.88 127 THR A CA 1
ATOM 988 C C . THR A 1 127 ? 14.506 -2.721 -7.668 1.00 86.88 127 THR A C 1
ATOM 990 O O . THR A 1 127 ? 13.907 -1.776 -8.181 1.00 86.88 127 THR A O 1
ATOM 993 N N . LEU A 1 128 ? 14.985 -2.658 -6.424 1.00 79.88 128 LEU A N 1
ATOM 994 C CA . LEU A 1 128 ? 14.863 -1.461 -5.589 1.00 79.88 128 LEU A CA 1
ATOM 995 C C . LEU A 1 128 ? 15.430 -0.209 -6.286 1.00 79.88 128 LEU A C 1
ATOM 997 O O . LEU A 1 128 ? 14.833 0.860 -6.208 1.00 79.88 128 LEU A O 1
ATOM 1001 N N . LYS A 1 129 ? 16.552 -0.357 -7.008 1.00 80.25 129 LYS A N 1
ATOM 1002 C CA . LYS A 1 129 ? 17.171 0.723 -7.790 1.00 80.25 129 LYS A CA 1
ATOM 1003 C C . LYS A 1 129 ? 16.232 1.225 -8.893 1.00 80.25 129 LYS A C 1
ATOM 1005 O O . LYS A 1 129 ? 15.973 2.419 -8.973 1.00 80.25 129 LYS A O 1
ATOM 1010 N N . GLU A 1 130 ? 15.672 0.306 -9.681 1.00 84.00 130 GLU A N 1
ATOM 1011 C CA . GLU A 1 130 ? 14.724 0.636 -10.753 1.00 84.00 130 GLU A CA 1
ATOM 1012 C C . GLU A 1 130 ? 13.459 1.320 -10.207 1.00 84.00 130 GLU A C 1
ATOM 1014 O O . GLU A 1 130 ? 12.936 2.241 -10.833 1.00 84.00 130 GLU A O 1
ATOM 1019 N N . VAL A 1 131 ? 12.957 0.907 -9.040 1.00 80.19 131 VAL A N 1
ATOM 1020 C CA . VAL A 1 131 ? 11.824 1.592 -8.400 1.00 80.19 131 VAL A CA 1
ATOM 1021 C C . VAL A 1 131 ? 12.185 3.042 -8.073 1.00 80.19 131 VAL A C 1
ATOM 1023 O O . VAL A 1 131 ? 11.412 3.938 -8.399 1.00 80.19 131 VAL A O 1
ATOM 1026 N N . TRP A 1 132 ? 13.360 3.286 -7.485 1.00 73.81 132 TRP A N 1
ATOM 1027 C CA . TRP A 1 132 ? 13.805 4.628 -7.095 1.00 73.81 132 TRP A CA 1
ATOM 1028 C C . TRP A 1 132 ? 14.004 5.583 -8.264 1.00 73.81 132 TRP A C 1
ATOM 1030 O O . TRP A 1 132 ? 13.577 6.729 -8.174 1.00 73.81 132 TRP A O 1
ATOM 1040 N N . GLU A 1 133 ? 14.594 5.114 -9.363 1.00 76.56 133 GLU A N 1
ATOM 1041 C CA . GLU A 1 133 ? 14.776 5.904 -10.593 1.00 76.56 133 GLU A CA 1
ATOM 1042 C C . GLU A 1 133 ? 13.445 6.435 -11.162 1.00 76.56 133 GLU A C 1
ATOM 1044 O O . GLU A 1 133 ? 13.431 7.356 -11.973 1.00 76.56 133 GLU A O 1
ATOM 1049 N N . ARG A 1 134 ? 12.313 5.853 -10.745 1.00 73.62 134 ARG A N 1
ATOM 1050 C CA . ARG A 1 134 ? 10.965 6.206 -11.209 1.00 73.62 134 ARG A CA 1
ATOM 1051 C C . ARG A 1 134 ? 10.181 7.061 -10.217 1.00 73.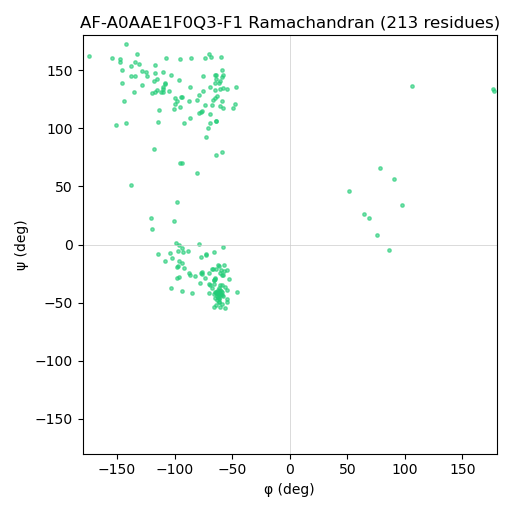62 134 ARG A C 1
ATOM 1053 O O . ARG A 1 134 ? 9.135 7.596 -10.581 1.00 73.62 134 ARG A O 1
ATOM 1060 N N . VAL A 1 135 ? 10.656 7.212 -8.983 1.00 67.81 135 VAL A N 1
ATOM 1061 C CA . VAL A 1 135 ? 10.041 8.123 -8.014 1.00 67.81 135 VAL A CA 1
ATOM 1062 C C . VAL A 1 135 ? 10.393 9.549 -8.427 1.00 67.81 135 VAL A C 1
ATOM 1064 O O . VAL A 1 135 ? 11.568 9.894 -8.505 1.00 67.81 135 VAL A O 1
ATOM 1067 N N . SER A 1 136 ? 9.383 10.381 -8.704 1.00 58.94 136 SER A N 1
ATOM 1068 C CA . SER A 1 136 ? 9.582 11.766 -9.158 1.00 58.94 136 SER A CA 1
ATOM 1069 C C . SER A 1 136 ? 10.616 12.512 -8.305 1.00 58.94 136 SER A C 1
ATOM 1071 O O . SER A 1 136 ? 10.570 12.468 -7.071 1.00 58.94 136 SER A O 1
ATOM 1073 N N . ASN A 1 137 ? 11.515 13.245 -8.972 1.00 53.66 137 ASN A N 1
ATOM 1074 C CA . ASN A 1 137 ? 12.594 14.008 -8.338 1.00 53.66 137 ASN A CA 1
ATOM 1075 C C . ASN A 1 137 ? 12.089 14.961 -7.234 1.00 53.66 137 ASN A C 1
ATOM 1077 O O . ASN A 1 137 ? 12.780 15.176 -6.243 1.00 53.66 137 ASN A O 1
ATOM 1081 N N . GLN A 1 138 ? 10.855 15.464 -7.355 1.00 48.59 138 GLN A N 1
ATOM 1082 C CA . GLN A 1 138 ? 10.240 16.358 -6.364 1.00 48.59 138 GLN A CA 1
ATOM 1083 C C . GLN A 1 138 ? 9.910 15.657 -5.038 1.00 48.59 138 GLN A C 1
ATOM 1085 O O . GLN A 1 138 ? 10.046 16.254 -3.974 1.00 48.59 138 GLN A O 1
ATOM 1090 N N . PHE A 1 139 ? 9.514 14.382 -5.088 1.00 53.31 139 PHE A N 1
ATOM 1091 C CA . PHE A 1 139 ? 9.379 13.557 -3.886 1.00 53.31 139 PHE A CA 1
ATOM 1092 C C . PHE A 1 139 ? 10.750 13.081 -3.411 1.00 53.31 139 PHE A C 1
ATOM 1094 O O . PHE A 1 139 ? 10.984 12.992 -2.207 1.00 53.31 139 PHE A O 1
ATOM 1101 N N . CYS A 1 140 ? 11.680 12.842 -4.344 1.00 48.56 140 CYS A N 1
ATOM 1102 C CA . CYS A 1 140 ? 13.050 12.500 -4.000 1.00 48.56 140 CYS A CA 1
ATOM 1103 C C . CYS A 1 140 ? 13.727 13.577 -3.158 1.00 48.56 140 CYS A C 1
ATOM 1105 O O . CYS A 1 140 ? 14.387 13.174 -2.233 1.00 48.56 140 CYS A O 1
ATOM 1107 N N . GLU A 1 141 ? 13.596 14.887 -3.362 1.00 49.72 141 GLU A N 1
ATOM 1108 C CA . GLU A 1 141 ? 14.350 15.851 -2.526 1.00 49.72 141 GLU A CA 1
ATOM 1109 C C . GLU A 1 141 ? 13.951 15.820 -1.037 1.00 49.72 141 GLU A C 1
ATOM 1111 O O . GLU A 1 141 ? 14.817 15.813 -0.166 1.00 49.72 141 GLU A O 1
ATOM 1116 N N . GLN A 1 142 ? 12.656 15.701 -0.724 1.00 50.31 142 GLN A N 1
ATOM 1117 C CA . GLN A 1 142 ? 12.176 15.618 0.667 1.00 50.31 142 GLN A CA 1
ATOM 1118 C C . GLN A 1 142 ? 12.391 14.230 1.300 1.00 50.31 142 GLN A C 1
ATOM 1120 O O . GLN A 1 142 ? 12.484 14.099 2.522 1.00 50.31 142 GLN A O 1
ATOM 1125 N N . ILE A 1 143 ? 12.473 13.185 0.472 1.00 50.47 143 ILE A N 1
ATOM 1126 C CA . ILE A 1 143 ? 12.645 11.788 0.895 1.00 50.47 143 ILE A CA 1
ATOM 1127 C C . ILE A 1 143 ? 14.122 11.352 0.816 1.00 50.47 143 ILE A C 1
ATOM 1129 O O . ILE A 1 143 ? 14.510 10.412 1.504 1.00 50.47 143 ILE A O 1
ATOM 1133 N N . ALA A 1 144 ? 14.976 12.049 0.056 1.00 44.59 144 ALA A N 1
ATOM 1134 C CA . ALA A 1 144 ? 16.372 11.697 -0.231 1.00 44.59 144 ALA A CA 1
ATOM 1135 C C . ALA A 1 144 ? 17.291 11.832 0.968 1.00 44.59 144 ALA A C 1
ATOM 1137 O O . ALA A 1 144 ? 18.162 10.981 1.126 1.00 44.59 144 ALA A O 1
ATOM 1138 N N . ASP A 1 145 ? 17.053 12.796 1.854 1.00 52.06 145 ASP A N 1
ATOM 1139 C CA . ASP A 1 145 ? 17.778 12.857 3.128 1.00 52.06 145 ASP A CA 1
ATOM 1140 C C . ASP A 1 145 ? 17.515 11.608 3.999 1.00 52.06 145 ASP A C 1
ATOM 1142 O O . ASP A 1 145 ? 18.301 11.283 4.883 1.00 52.06 145 ASP A O 1
ATOM 1146 N N . ASN A 1 146 ? 16.447 10.847 3.709 1.00 55.75 146 ASN A N 1
ATOM 1147 C CA . ASN A 1 146 ? 16.051 9.607 4.386 1.00 55.75 146 ASN A CA 1
ATOM 1148 C C . ASN A 1 146 ? 16.006 8.374 3.446 1.00 55.75 146 ASN A C 1
ATOM 1150 O O . ASN A 1 146 ? 15.466 7.333 3.840 1.00 55.75 146 ASN A O 1
ATOM 1154 N N . LYS A 1 147 ? 16.571 8.476 2.223 1.00 54.19 147 LYS A N 1
ATOM 1155 C CA . LYS A 1 147 ? 16.391 7.567 1.058 1.00 54.19 147 LYS A CA 1
ATOM 1156 C C . LYS A 1 147 ? 16.477 6.077 1.396 1.00 54.19 147 LYS A C 1
ATOM 1158 O O . LYS A 1 147 ? 15.710 5.273 0.883 1.00 54.19 147 LYS A O 1
ATOM 1163 N N . TRP A 1 148 ? 17.411 5.713 2.266 1.00 48.78 148 TRP A N 1
ATOM 1164 C CA . TRP A 1 148 ? 17.762 4.318 2.536 1.00 48.78 148 TRP A CA 1
ATOM 1165 C C . TRP A 1 148 ? 16.990 3.685 3.695 1.00 48.78 148 TRP A C 1
ATOM 1167 O O . TRP A 1 148 ? 16.902 2.465 3.765 1.00 48.78 148 TRP A O 1
ATOM 1177 N N . ASN A 1 149 ? 16.413 4.484 4.596 1.00 56.09 149 ASN A N 1
ATOM 1178 C CA . ASN A 1 149 ? 15.901 3.962 5.868 1.00 56.09 149 ASN A CA 1
ATOM 1179 C C . ASN A 1 149 ? 14.401 3.653 5.851 1.00 56.09 149 ASN A C 1
ATOM 1181 O O . ASN A 1 149 ? 13.909 2.997 6.768 1.00 56.09 149 ASN A O 1
ATOM 1185 N N . SER A 1 150 ? 13.666 4.139 4.845 1.00 73.88 150 SER A N 1
ATOM 1186 C CA . SER A 1 150 ? 12.215 3.945 4.776 1.00 73.88 150 SER A CA 1
ATOM 1187 C C . SER A 1 150 ? 11.803 2.862 3.781 1.00 73.88 150 SER A C 1
ATOM 1189 O O . SER A 1 150 ? 10.898 2.104 4.085 1.00 73.88 150 SER A O 1
ATOM 1191 N N . LEU A 1 151 ? 12.449 2.714 2.621 1.00 83.75 151 LEU A N 1
ATOM 1192 C CA . LEU A 1 151 ? 12.076 1.660 1.669 1.00 83.75 151 LEU A CA 1
ATOM 1193 C C . LEU A 1 151 ? 12.960 0.426 1.853 1.00 83.75 151 LEU A C 1
ATOM 1195 O O . LEU A 1 151 ? 14.169 0.489 1.651 1.00 83.75 151 LEU A O 1
ATOM 1199 N N 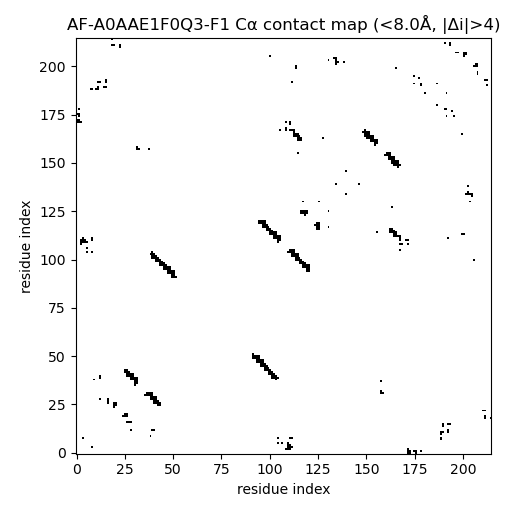. THR A 1 152 ? 12.352 -0.704 2.196 1.00 85.75 152 THR A N 1
ATOM 1200 C CA . THR A 1 152 ? 13.055 -1.978 2.398 1.00 85.75 152 THR A CA 1
ATOM 1201 C C . THR A 1 152 ? 12.344 -3.119 1.679 1.00 85.75 152 THR A C 1
ATOM 1203 O O . THR A 1 152 ? 11.184 -2.985 1.296 1.00 85.75 152 THR A O 1
ATOM 1206 N N . GLN A 1 153 ? 13.026 -4.247 1.493 1.00 90.25 153 GLN A N 1
ATOM 1207 C CA . GLN A 1 153 ? 12.396 -5.496 1.076 1.00 90.25 153 GLN A CA 1
ATOM 1208 C C . GLN A 1 153 ? 12.185 -6.374 2.309 1.00 90.25 153 GLN A C 1
ATOM 1210 O O . GLN A 1 153 ? 13.124 -6.653 3.051 1.00 90.25 153 GLN A O 1
ATOM 1215 N N . THR A 1 154 ? 10.952 -6.813 2.522 1.00 93.38 154 THR A N 1
ATOM 1216 C CA . THR A 1 154 ? 10.582 -7.665 3.653 1.00 93.38 154 THR A CA 1
ATOM 1217 C C . THR A 1 154 ? 9.554 -8.706 3.221 1.00 93.38 154 THR A C 1
ATOM 1219 O O . THR A 1 154 ? 9.044 -8.691 2.098 1.00 93.38 154 THR A O 1
ATOM 1222 N N . GLU A 1 155 ? 9.243 -9.633 4.111 1.00 96.06 155 GLU A N 1
ATOM 1223 C CA . GLU A 1 155 ? 8.167 -10.592 3.914 1.00 96.06 155 GLU A CA 1
ATOM 1224 C C . GLU A 1 155 ? 6.799 -9.921 4.113 1.00 96.06 155 GLU A C 1
ATOM 1226 O O . GLU A 1 155 ? 6.565 -9.208 5.089 1.00 96.06 155 GLU A O 1
ATOM 1231 N N . HIS A 1 156 ? 5.868 -10.150 3.186 1.00 95.88 156 HIS A N 1
ATOM 1232 C CA . HIS A 1 156 ? 4.498 -9.675 3.326 1.00 95.88 156 HIS A CA 1
ATOM 1233 C C . HIS A 1 156 ? 3.804 -10.412 4.484 1.00 95.88 156 HIS A C 1
ATOM 1235 O O . HIS A 1 156 ? 3.610 -11.627 4.382 1.00 95.88 156 HIS A O 1
ATOM 1241 N N . PRO A 1 157 ? 3.323 -9.715 5.529 1.00 93.75 157 PRO A N 1
ATOM 1242 C CA . PRO A 1 157 ? 2.891 -10.340 6.787 1.00 93.75 157 PRO A CA 1
ATOM 1243 C C . PRO A 1 157 ? 1.685 -11.277 6.631 1.00 93.75 157 PRO A C 1
ATOM 1245 O O . PRO A 1 157 ? 1.466 -12.148 7.463 1.00 93.75 157 PRO A O 1
ATOM 1248 N N . VAL A 1 158 ? 0.903 -11.106 5.561 1.00 94.25 158 VAL A N 1
ATOM 1249 C CA . VAL A 1 158 ? -0.250 -11.966 5.249 1.00 94.25 158 VAL A CA 1
ATOM 1250 C C . VAL A 1 158 ? 0.074 -13.057 4.221 1.00 94.25 158 VAL A C 1
ATOM 1252 O O . VAL A 1 158 ? -0.562 -14.103 4.221 1.00 94.25 158 VAL A O 1
ATOM 1255 N N . LEU A 1 159 ? 1.035 -12.820 3.321 1.00 94.50 159 LEU A N 1
ATOM 1256 C CA . LEU A 1 159 ? 1.255 -13.685 2.149 1.00 94.50 159 LEU A CA 1
ATOM 1257 C C . LEU A 1 159 ? 2.528 -14.529 2.254 1.00 94.50 159 LEU A C 1
ATOM 1259 O O . LEU A 1 159 ? 2.696 -15.441 1.452 1.00 94.50 159 LEU A O 1
ATOM 1263 N N . GLY A 1 160 ? 3.429 -14.216 3.189 1.00 94.81 160 GLY A N 1
ATOM 1264 C CA . GLY A 1 160 ? 4.662 -14.975 3.407 1.00 94.81 160 GLY A CA 1
ATOM 1265 C C . GLY A 1 160 ? 5.644 -14.929 2.230 1.00 94.81 160 GLY A C 1
ATOM 1266 O O . GLY A 1 160 ? 6.384 -15.877 1.988 1.00 94.81 160 GLY A O 1
ATOM 1267 N N . ARG A 1 161 ? 5.596 -13.870 1.409 1.00 94.81 161 ARG A N 1
ATOM 1268 C CA . ARG A 1 161 ? 6.455 -13.722 0.222 1.00 94.81 161 ARG A CA 1
ATOM 1269 C C . ARG A 1 161 ? 7.060 -12.320 0.132 1.00 94.81 161 ARG A C 1
ATOM 1271 O O . ARG A 1 161 ? 6.474 -11.393 0.695 1.00 94.81 161 ARG A O 1
ATOM 1278 N N . PRO A 1 162 ? 8.190 -12.136 -0.571 1.00 95.44 162 PRO A N 1
ATOM 1279 C CA . PRO A 1 162 ? 8.891 -10.857 -0.593 1.00 95.44 162 PRO A CA 1
ATOM 1280 C C . PRO A 1 162 ? 8.087 -9.735 -1.259 1.00 95.44 162 PRO A C 1
ATOM 1282 O O . PRO A 1 162 ? 7.552 -9.910 -2.355 1.00 95.44 162 PRO A O 1
ATOM 1285 N N . PHE A 1 163 ? 8.047 -8.581 -0.599 1.00 96.19 163 PHE A N 1
ATOM 1286 C CA . PHE A 1 163 ? 7.484 -7.320 -1.080 1.00 96.19 163 PHE A CA 1
ATOM 1287 C C . PHE A 1 163 ? 8.419 -6.173 -0.695 1.00 96.19 163 PHE A C 1
ATOM 1289 O O . PHE A 1 163 ? 9.125 -6.243 0.315 1.00 96.19 163 PHE A O 1
ATOM 1296 N N . PHE A 1 164 ? 8.392 -5.088 -1.460 1.00 93.12 164 PHE A N 1
ATOM 1297 C CA . PHE A 1 164 ? 8.915 -3.817 -0.977 1.00 93.12 164 PHE A CA 1
ATOM 1298 C C . PHE A 1 164 ? 7.936 -3.198 0.021 1.00 93.12 164 PHE A C 1
ATOM 1300 O O . PHE A 1 164 ? 6.724 -3.334 -0.133 1.00 93.12 164 PHE A O 1
ATOM 1307 N N . GLN A 1 165 ? 8.450 -2.517 1.041 1.00 9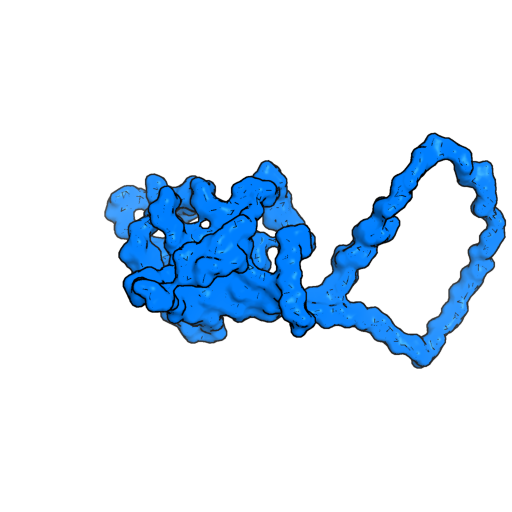2.44 165 GLN A N 1
ATOM 1308 C CA . GLN A 1 165 ? 7.666 -1.876 2.091 1.00 92.44 165 GLN A CA 1
ATOM 1309 C C . GLN A 1 165 ? 8.200 -0.474 2.373 1.00 92.44 165 GLN A C 1
ATOM 1311 O O . GLN A 1 165 ? 9.392 -0.304 2.631 1.00 92.44 165 GLN A O 1
ATOM 1316 N N . LEU A 1 166 ? 7.296 0.507 2.416 1.00 88.31 166 LEU A N 1
ATOM 1317 C CA . LEU A 1 166 ? 7.561 1.779 3.087 1.00 88.31 166 LEU A CA 1
ATOM 1318 C C . LEU A 1 166 ? 7.429 1.582 4.603 1.00 88.31 166 LEU A C 1
ATOM 1320 O O . LEU A 1 166 ? 6.349 1.272 5.115 1.00 88.31 166 LEU A O 1
ATOM 1324 N N . HIS A 1 167 ? 8.539 1.727 5.315 1.00 87.19 167 HIS A N 1
ATOM 1325 C CA . HIS A 1 167 ? 8.672 1.405 6.721 1.00 87.19 167 HIS A CA 1
ATOM 1326 C C . HIS A 1 167 ? 7.783 2.336 7.562 1.00 87.19 167 HIS A C 1
ATOM 1328 O O . HIS A 1 167 ? 7.905 3.562 7.489 1.00 87.19 167 HIS A O 1
ATOM 1334 N N . PRO A 1 168 ? 6.903 1.784 8.413 1.00 88.38 168 PRO A N 1
ATOM 1335 C CA . PRO A 1 168 ? 5.861 2.560 9.082 1.00 88.38 168 PRO A CA 1
ATOM 1336 C C . PRO A 1 168 ? 6.341 3.370 10.302 1.00 88.38 168 PRO A C 1
ATOM 1338 O O . PRO A 1 168 ? 5.530 4.040 10.942 1.00 88.38 168 PRO A O 1
ATOM 1341 N N . CYS A 1 169 ? 7.632 3.326 10.662 1.00 86.31 169 CYS A N 1
ATOM 1342 C CA . CYS A 1 169 ? 8.146 3.920 11.911 1.00 86.31 169 CYS A CA 1
ATOM 1343 C C . CYS A 1 169 ? 7.839 5.410 12.072 1.00 86.31 169 CYS A C 1
ATOM 1345 O O . CYS A 1 169 ? 7.552 5.855 13.180 1.00 86.31 169 CYS A O 1
ATOM 1347 N N . ARG A 1 170 ? 7.861 6.171 10.976 1.00 83.75 170 ARG A N 1
ATOM 1348 C CA . ARG A 1 170 ? 7.578 7.612 10.991 1.00 83.75 170 ARG A CA 1
ATOM 1349 C C . ARG A 1 170 ? 6.150 7.950 10.578 1.00 83.75 170 ARG A C 1
ATOM 1351 O O . ARG A 1 170 ? 5.780 9.118 10.557 1.00 83.75 170 ARG A O 1
ATOM 1358 N N . THR A 1 171 ? 5.314 6.956 10.280 1.00 88.38 171 THR A N 1
ATOM 1359 C CA . THR A 1 171 ? 3.939 7.198 9.828 1.00 88.38 171 THR A CA 1
ATOM 1360 C C . THR A 1 171 ? 3.113 7.912 10.890 1.00 88.38 171 THR A C 1
ATOM 1362 O O . THR A 1 171 ? 2.453 8.895 10.571 1.00 88.38 171 THR A O 1
ATOM 1365 N N . ALA A 1 172 ? 3.178 7.487 12.155 1.00 88.19 172 ALA A N 1
ATOM 1366 C CA . ALA A 1 172 ? 2.413 8.124 13.231 1.00 88.19 172 ALA A CA 1
ATOM 1367 C C . ALA A 1 172 ? 2.866 9.571 13.512 1.00 88.19 172 ALA A C 1
ATOM 1369 O O . ALA A 1 172 ? 2.037 10.416 13.851 1.00 88.19 172 ALA A O 1
ATOM 1370 N N . GLU A 1 173 ? 4.165 9.853 13.362 1.00 86.25 173 GLU A N 1
ATOM 1371 C CA . GLU A 1 173 ? 4.744 11.198 13.472 1.00 86.25 173 GLU A CA 1
ATOM 1372 C C . GLU A 1 173 ? 4.219 12.089 12.338 1.00 86.25 173 GLU A C 1
ATOM 1374 O O . GLU A 1 173 ? 3.603 13.120 12.597 1.00 86.25 173 GLU A O 1
ATOM 1379 N N . LEU A 1 174 ? 4.362 11.653 11.084 1.00 84.62 174 LEU A N 1
ATOM 1380 C CA . LEU A 1 174 ? 3.925 12.421 9.916 1.00 84.62 174 LEU A CA 1
ATOM 1381 C C . LEU A 1 174 ? 2.408 12.650 9.906 1.00 84.62 174 LEU A C 1
ATOM 1383 O O . LEU A 1 174 ? 1.950 13.768 9.678 1.00 84.62 174 LEU A O 1
ATOM 1387 N N . MET A 1 175 ? 1.620 11.622 10.232 1.00 87.44 175 MET A N 1
ATOM 1388 C CA . MET A 1 175 ? 0.160 11.730 10.285 1.00 87.44 175 MET A CA 1
ATOM 1389 C C . MET A 1 175 ? -0.330 12.629 11.422 1.00 87.44 175 MET A C 1
ATOM 1391 O O . MET A 1 175 ? -1.438 13.156 11.334 1.00 87.44 175 MET A O 1
ATOM 1395 N N . SER A 1 176 ? 0.473 12.859 12.467 1.00 86.06 176 SER A N 1
ATOM 1396 C CA . SER A 1 176 ? 0.091 13.771 13.552 1.00 86.06 176 SER A CA 1
ATOM 1397 C C . SER A 1 176 ? -0.019 15.224 13.100 1.00 86.06 176 SER A C 1
ATOM 1399 O O . SER A 1 176 ? -0.897 15.926 13.586 1.00 86.06 176 SER A O 1
ATOM 1401 N N . ASN A 1 177 ? 0.775 15.632 12.107 1.00 79.94 177 ASN A N 1
ATOM 1402 C CA . ASN A 1 177 ? 0.724 16.979 11.534 1.00 79.94 177 ASN A CA 1
ATOM 1403 C C . ASN A 1 177 ? -0.473 17.174 10.591 1.00 79.94 177 ASN A C 1
ATOM 1405 O O . ASN A 1 177 ? -0.899 18.301 10.351 1.00 79.94 177 ASN A O 1
ATOM 1409 N N . VAL A 1 178 ? -1.001 16.080 10.032 1.00 77.81 178 VAL A N 1
ATOM 1410 C CA . VAL A 1 178 ? -2.085 16.102 9.037 1.00 77.81 178 VAL A CA 1
ATOM 1411 C C . VAL A 1 178 ? -3.453 15.947 9.700 1.00 77.81 178 VAL A C 1
ATOM 1413 O O . VAL A 1 178 ? -4.415 16.619 9.332 1.00 77.81 178 VAL A O 1
ATOM 1416 N N . CYS A 1 179 ? -3.544 15.078 10.704 1.00 72.88 179 CYS A N 1
ATOM 1417 C CA . CYS A 1 179 ? -4.779 14.756 11.411 1.00 72.88 179 CYS A CA 1
ATOM 1418 C C . CYS A 1 179 ? -4.921 15.531 12.728 1.00 72.88 179 CYS A C 1
ATOM 1420 O O . CYS A 1 179 ? -5.422 14.962 13.694 1.00 72.88 179 CYS A O 1
ATOM 1422 N N . CYS A 1 180 ? -4.476 16.795 12.781 1.00 56.56 180 CYS A N 1
ATOM 1423 C CA . CYS A 1 180 ? -4.646 17.698 13.927 1.00 56.56 180 CYS A CA 1
ATOM 1424 C C . CYS A 1 180 ? -6.136 17.894 14.270 1.00 56.56 180 CYS A C 1
ATOM 1426 O O . CYS A 1 180 ? -6.753 18.888 13.895 1.00 56.56 180 CYS A O 1
ATOM 1428 N N . GLU A 1 181 ? -6.721 16.935 14.974 1.00 55.50 181 GLU A N 1
ATOM 1429 C CA . GLU A 1 181 ? -8.039 17.004 15.589 1.00 55.50 181 GLU A CA 1
ATOM 1430 C C . GLU A 1 181 ? -7.834 17.049 17.104 1.00 55.50 181 GLU A C 1
ATOM 1432 O O . GLU A 1 181 ? -6.968 16.362 17.656 1.00 55.50 181 GLU A O 1
ATOM 1437 N N . SER A 1 182 ? -8.573 17.933 17.775 1.00 53.75 182 SER A N 1
ATOM 1438 C CA . SER A 1 182 ? -8.544 18.040 19.231 1.00 53.75 182 SER A CA 1
ATOM 1439 C C . SER A 1 182 ? -8.953 16.700 19.852 1.00 53.75 182 SER A C 1
ATOM 1441 O O . SER A 1 182 ? -9.763 15.970 19.287 1.00 53.75 182 SER A O 1
ATOM 1443 N N . GLU A 1 183 ? -8.436 16.375 21.041 1.00 54.28 183 GLU A N 1
ATOM 1444 C CA . GLU A 1 183 ? -8.686 15.092 21.734 1.00 54.28 183 GLU A CA 1
ATOM 1445 C C . GLU A 1 183 ? -10.176 14.785 22.023 1.00 54.28 183 GLU A C 1
ATOM 1447 O O . GLU A 1 183 ? -10.504 13.738 22.573 1.00 54.28 183 GLU A O 1
ATOM 1452 N N . GLN A 1 184 ? -11.086 15.697 21.675 1.00 49.66 184 GLN A N 1
ATOM 1453 C CA . GLN A 1 184 ? -12.507 15.669 22.012 1.00 49.66 184 GLN A CA 1
ATOM 1454 C C . GLN A 1 184 ? -13.412 15.251 20.841 1.00 49.66 184 GLN A C 1
ATOM 1456 O O . GLN A 1 184 ? -14.605 15.044 21.060 1.00 49.66 184 GLN A O 1
ATOM 1461 N N . THR A 1 185 ? -12.887 15.096 19.620 1.00 57.56 185 THR A N 1
ATOM 1462 C CA . THR A 1 185 ? -13.661 14.600 18.468 1.00 57.56 185 THR A CA 1
ATOM 1463 C C . THR A 1 185 ? -13.250 13.176 18.085 1.00 57.56 185 THR A C 1
ATOM 1465 O O . THR A 1 185 ? -12.055 12.874 18.084 1.00 57.56 185 THR A O 1
ATOM 1468 N N . PRO A 1 186 ? -14.204 12.285 17.739 1.00 62.31 186 PRO A N 1
ATOM 1469 C CA . PRO A 1 186 ? -13.877 10.976 17.180 1.00 62.31 186 PRO A CA 1
ATOM 1470 C C . PRO A 1 186 ? -12.983 11.138 15.951 1.00 62.31 186 PRO A C 1
ATOM 1472 O O . PRO A 1 186 ? -13.284 11.967 15.094 1.00 62.31 186 PRO A O 1
ATOM 1475 N N . LYS A 1 187 ? -11.909 10.346 15.859 1.00 73.69 187 LYS A N 1
ATOM 1476 C CA . LYS A 1 187 ? -11.009 10.377 14.702 1.00 73.69 187 LYS A CA 1
ATOM 1477 C C . LYS A 1 187 ? -11.790 10.053 13.436 1.00 73.69 187 LYS A C 1
ATOM 1479 O O . LYS A 1 187 ? -12.365 8.968 13.320 1.00 73.69 187 LYS A O 1
ATOM 1484 N N . ASP A 1 188 ? -11.744 10.950 12.460 1.00 87.56 188 ASP A N 1
ATOM 1485 C CA . ASP A 1 188 ? -12.241 10.642 11.126 1.00 87.56 188 ASP A CA 1
ATOM 1486 C C . ASP A 1 188 ? -11.270 9.674 10.424 1.00 87.56 188 ASP A C 1
ATOM 1488 O O . ASP A 1 188 ? -10.281 10.057 9.792 1.00 87.56 188 ASP A O 1
ATOM 1492 N N . VAL A 1 189 ? -11.547 8.377 10.563 1.00 89.75 189 VAL A N 1
ATOM 1493 C CA . VAL A 1 189 ? -10.738 7.290 9.994 1.00 89.75 189 VAL A CA 1
ATOM 1494 C C . VAL A 1 189 ? -10.664 7.374 8.467 1.00 89.75 189 VAL A C 1
ATOM 1496 O O . VAL A 1 189 ? -9.633 7.042 7.877 1.00 89.75 189 VAL A O 1
ATOM 1499 N N . LYS A 1 190 ? -11.741 7.823 7.811 1.00 88.75 190 LYS A N 1
ATOM 1500 C CA . LYS A 1 190 ? -11.774 7.987 6.355 1.00 88.75 190 LYS A CA 1
ATOM 1501 C C . LYS A 1 190 ? -10.761 9.043 5.944 1.00 88.75 190 LYS A C 1
ATOM 1503 O O . LYS A 1 190 ? -9.897 8.771 5.111 1.00 88.75 190 LYS A O 1
ATOM 1508 N N . LYS A 1 191 ? -10.834 10.217 6.572 1.00 89.31 191 LYS A N 1
ATOM 1509 C CA . LYS A 1 191 ? -9.881 11.305 6.352 1.00 89.31 191 LYS A CA 1
ATOM 1510 C C . LYS A 1 191 ? -8.455 10.850 6.649 1.00 89.31 191 LYS A C 1
ATOM 1512 O O . LYS A 1 191 ? -7.582 11.073 5.820 1.00 89.31 191 LYS A O 1
ATOM 1517 N N . TYR A 1 192 ? -8.228 10.131 7.752 1.00 92.19 192 TYR A N 1
ATOM 1518 C CA . TYR A 1 192 ? -6.910 9.581 8.080 1.00 92.19 192 TYR A CA 1
ATOM 1519 C C . TYR A 1 192 ? -6.360 8.693 6.959 1.00 92.19 192 TYR A C 1
ATOM 1521 O O . TYR A 1 192 ? -5.253 8.939 6.486 1.00 92.19 192 TYR A O 1
ATOM 1529 N N . LEU A 1 193 ? -7.100 7.665 6.520 1.00 93.00 193 LEU A N 1
ATOM 1530 C CA . LEU A 1 193 ? -6.590 6.723 5.517 1.00 93.00 193 LEU A CA 1
ATOM 1531 C C . LEU A 1 193 ? -6.401 7.369 4.145 1.00 93.00 193 LEU A C 1
ATOM 1533 O O . LEU A 1 193 ? -5.431 7.047 3.467 1.00 93.00 193 LEU A O 1
ATOM 1537 N N . ILE A 1 194 ? -7.286 8.281 3.737 1.00 91.62 194 ILE A N 1
ATOM 1538 C CA . ILE A 1 194 ? -7.163 8.984 2.452 1.00 91.62 194 ILE A CA 1
ATOM 1539 C C . ILE A 1 194 ? -5.988 9.964 2.481 1.00 91.62 194 ILE A C 1
ATOM 1541 O O . ILE A 1 194 ? -5.217 10.017 1.521 1.00 91.62 194 ILE A O 1
ATOM 1545 N N . SER A 1 195 ? -5.804 10.697 3.583 1.00 90.00 195 SER A N 1
ATOM 1546 C CA . SER A 1 195 ? -4.641 11.564 3.789 1.00 90.00 195 SER A CA 1
ATOM 1547 C C . SER A 1 195 ? -3.343 10.760 3.829 1.00 90.00 195 SER A C 1
ATOM 1549 O O . SER A 1 195 ? -2.377 11.131 3.168 1.00 90.00 195 SER A O 1
ATOM 1551 N N . TRP A 1 196 ? -3.334 9.629 4.538 1.00 92.50 196 TRP A N 1
ATOM 1552 C CA . TRP A 1 196 ? -2.202 8.707 4.565 1.00 92.50 196 TRP A CA 1
ATOM 1553 C C . TRP A 1 196 ? -1.874 8.197 3.159 1.00 92.50 196 TRP A C 1
ATOM 1555 O O . TRP A 1 196 ? -0.739 8.323 2.708 1.00 92.50 196 TRP A O 1
ATOM 1565 N N . LEU A 1 197 ? -2.865 7.690 2.422 1.00 92.19 197 LEU A N 1
ATOM 1566 C CA . LEU A 1 197 ? -2.647 7.148 1.082 1.00 92.19 197 LEU A CA 1
ATOM 1567 C C . LEU A 1 197 ? -2.148 8.224 0.111 1.00 92.19 197 LEU A C 1
ATOM 1569 O O . LEU A 1 197 ? -1.231 7.966 -0.661 1.00 92.19 197 LEU A O 1
ATOM 1573 N N . SER A 1 198 ? -2.697 9.437 0.191 1.00 89.38 198 SER A N 1
ATOM 1574 C CA . SER A 1 198 ? -2.258 10.585 -0.614 1.00 89.38 198 SER A CA 1
ATOM 1575 C C . SER A 1 198 ? -0.828 11.029 -0.292 1.00 89.38 198 SER A C 1
ATOM 1577 O O . SER A 1 198 ? -0.147 11.558 -1.163 1.00 89.38 198 SER A O 1
ATOM 1579 N N . MET A 1 199 ? -0.360 10.812 0.941 1.00 85.94 199 MET A N 1
ATOM 1580 C CA . MET A 1 199 ? 0.992 11.178 1.365 1.00 85.94 199 MET A CA 1
ATOM 1581 C C . MET A 1 199 ? 2.031 10.106 1.010 1.00 85.94 199 MET A C 1
ATOM 1583 O O . MET A 1 199 ? 3.122 10.440 0.560 1.00 85.94 199 MET A O 1
ATOM 1587 N N . PHE A 1 200 ? 1.709 8.822 1.202 1.00 87.00 200 PHE A N 1
ATOM 1588 C CA . PHE A 1 200 ? 2.659 7.716 1.008 1.00 87.00 200 PHE A CA 1
ATOM 1589 C C . PHE A 1 200 ? 2.569 7.050 -0.371 1.00 87.00 200 PHE A C 1
ATOM 1591 O O . PHE A 1 200 ? 3.566 6.519 -0.850 1.00 87.00 200 PHE A O 1
ATOM 1598 N N . GLY A 1 201 ? 1.407 7.069 -1.024 1.00 89.69 201 GLY A N 1
ATOM 1599 C CA . GLY A 1 201 ? 1.193 6.428 -2.324 1.00 89.69 201 GLY A CA 1
ATOM 1600 C C . GLY A 1 201 ? 2.099 6.972 -3.437 1.00 89.69 201 GLY A C 1
ATOM 1601 O O . GLY A 1 201 ? 2.839 6.187 -4.038 1.00 89.69 201 GLY A O 1
ATOM 1602 N N . PRO A 1 202 ? 2.129 8.297 -3.678 1.00 86.00 202 PRO A N 1
ATOM 1603 C CA . PRO A 1 202 ? 2.929 8.882 -4.757 1.00 86.00 202 PRO A CA 1
ATOM 1604 C C . PRO A 1 202 ? 4.430 8.574 -4.668 1.00 86.00 202 PRO A C 1
ATOM 1606 O O . PRO A 1 202 ? 5.102 8.489 -5.693 1.00 86.00 202 PRO A O 1
ATOM 1609 N N . VAL A 1 203 ? 4.945 8.326 -3.457 1.00 81.19 203 VAL A N 1
ATOM 1610 C CA . VAL A 1 203 ? 6.348 7.945 -3.207 1.00 81.19 203 VAL A CA 1
ATOM 1611 C C . VAL A 1 203 ? 6.737 6.657 -3.932 1.00 81.19 203 VAL A C 1
ATOM 1613 O O . VAL A 1 203 ? 7.904 6.457 -4.238 1.00 81.19 203 VAL A O 1
ATOM 1616 N N . VAL A 1 204 ? 5.779 5.778 -4.214 1.00 83.81 204 VAL A N 1
ATOM 1617 C CA . VAL A 1 204 ? 6.003 4.487 -4.885 1.00 83.81 204 VAL A CA 1
ATOM 1618 C C . VAL A 1 204 ? 5.215 4.384 -6.192 1.00 83.81 204 VAL A C 1
ATOM 1620 O O . VAL A 1 204 ? 4.913 3.287 -6.665 1.00 83.81 204 VAL A O 1
ATOM 1623 N N . GLY A 1 205 ? 4.857 5.534 -6.770 1.00 83.75 205 GLY A N 1
ATOM 1624 C CA . GLY A 1 205 ? 4.129 5.625 -8.036 1.00 83.75 205 GLY A CA 1
ATOM 1625 C C . GLY A 1 205 ? 2.637 5.300 -7.946 1.00 83.75 205 GLY A C 1
ATOM 1626 O O . GLY A 1 205 ? 1.985 5.207 -8.979 1.00 83.75 205 GLY A O 1
ATOM 1627 N N . LEU A 1 206 ? 2.073 5.135 -6.744 1.00 88.94 206 LEU A N 1
ATOM 1628 C CA . LEU A 1 206 ? 0.634 4.938 -6.595 1.00 88.94 206 LEU A CA 1
ATOM 1629 C C . LEU A 1 206 ? -0.084 6.277 -6.776 1.00 88.94 206 LEU A C 1
ATOM 1631 O O . LEU A 1 206 ? 0.031 7.187 -5.952 1.00 88.94 206 LEU A O 1
ATOM 1635 N N . GLU A 1 207 ? -0.879 6.364 -7.834 1.00 85.00 207 GLU A N 1
ATOM 1636 C CA . GLU A 1 207 ? -1.731 7.518 -8.093 1.00 85.00 207 GLU A CA 1
ATOM 1637 C C . GLU A 1 207 ? -3.013 7.446 -7.258 1.00 85.00 207 GLU A C 1
ATOM 1639 O O . GLU A 1 207 ? -3.780 6.476 -7.326 1.00 85.00 207 GLU A O 1
ATOM 1644 N N . VAL A 1 208 ? -3.259 8.507 -6.486 1.00 85.38 208 VAL A N 1
ATOM 1645 C CA . VAL A 1 208 ? -4.466 8.685 -5.675 1.00 85.38 208 VAL A CA 1
ATOM 1646 C C . VAL A 1 208 ? -5.248 9.872 -6.236 1.00 85.38 208 VAL A C 1
ATOM 1648 O O . VAL A 1 208 ? -4.830 11.017 -6.054 1.00 85.38 208 VAL A O 1
ATOM 1651 N N . PRO A 1 209 ? -6.371 9.641 -6.940 1.00 86.19 209 PRO A N 1
ATOM 1652 C CA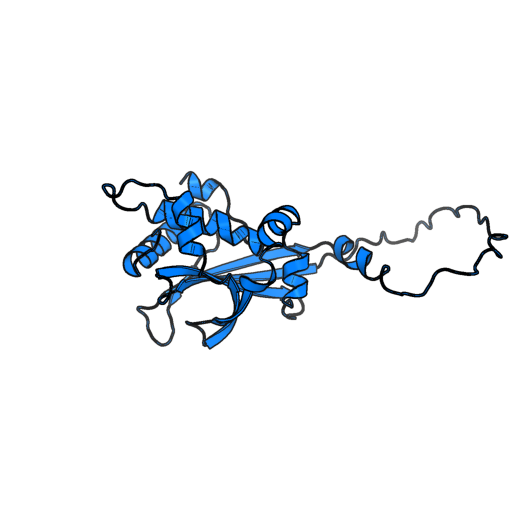 . PRO A 1 209 ? -7.188 10.724 -7.472 1.00 86.19 209 PRO A CA 1
ATOM 1653 C C . PRO A 1 209 ? -7.678 11.663 -6.364 1.00 86.19 209 PRO A C 1
ATOM 1655 O O . PRO A 1 209 ? -8.229 11.209 -5.360 1.00 86.19 209 PRO A O 1
ATOM 1658 N N . ILE A 1 210 ? -7.578 12.980 -6.574 1.00 85.00 210 ILE A N 1
ATOM 1659 C CA . ILE A 1 210 ? -8.063 13.995 -5.614 1.00 85.00 210 ILE A CA 1
ATOM 1660 C C . ILE A 1 210 ? -9.557 13.842 -5.284 1.00 85.00 210 ILE A C 1
ATOM 1662 O O . ILE A 1 210 ? -10.022 14.254 -4.224 1.00 85.00 210 ILE A O 1
ATOM 1666 N N . THR A 1 211 ? -10.319 13.196 -6.167 1.00 88.12 211 THR A N 1
ATOM 1667 C CA . THR A 1 211 ? -11.736 12.887 -5.969 1.00 88.12 211 THR A CA 1
ATOM 1668 C C . THR A 1 211 ? -12.000 12.010 -4.748 1.00 88.12 211 THR A C 1
ATOM 1670 O O . THR A 1 211 ? -13.109 12.068 -4.229 1.00 88.12 211 THR A O 1
ATOM 1673 N N . TYR A 1 212 ? -11.008 11.260 -4.249 1.00 87.62 212 TYR A N 1
ATOM 1674 C CA . TYR A 1 212 ? -11.125 10.543 -2.976 1.00 87.62 212 TYR A CA 1
ATOM 1675 C C . TYR A 1 212 ? -11.409 11.483 -1.801 1.00 87.62 212 TYR A C 1
ATOM 1677 O O . TYR A 1 212 ? -12.153 11.111 -0.904 1.00 87.62 212 TYR A O 1
ATOM 1685 N N . TYR A 1 213 ? -10.858 12.699 -1.808 1.00 83.44 213 TYR A N 1
ATOM 1686 C CA . TYR A 1 213 ? -11.056 13.665 -0.726 1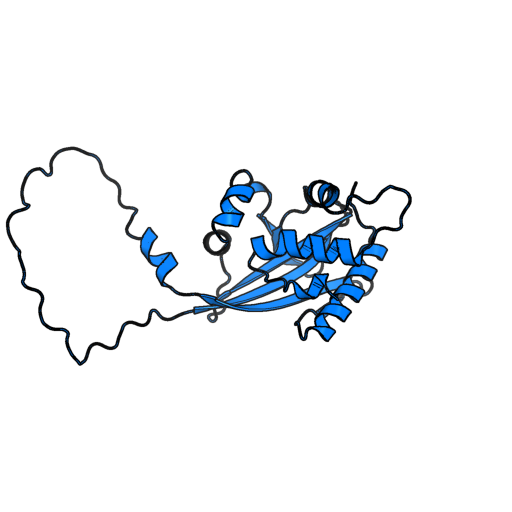.00 83.44 213 TYR A CA 1
ATOM 1687 C C . TYR A 1 213 ? -12.436 14.344 -0.769 1.00 83.44 213 TYR A C 1
ATOM 1689 O O . TYR A 1 213 ? -12.946 14.791 0.253 1.00 83.44 213 TYR A O 1
ATOM 1697 N N . ASN A 1 214 ? -13.044 14.420 -1.957 1.00 78.56 214 ASN A N 1
ATOM 1698 C CA . ASN A 1 214 ? -14.307 15.129 -2.192 1.00 78.56 214 ASN A CA 1
ATOM 1699 C C . ASN A 1 214 ? -15.551 14.230 -2.072 1.00 78.56 214 ASN A C 1
ATOM 1701 O O . ASN A 1 214 ? -16.676 14.716 -2.196 1.00 78.56 214 ASN A O 1
ATOM 1705 N N . LYS A 1 215 ? -15.348 12.924 -1.903 1.00 69.94 215 LYS A N 1
ATOM 1706 C CA . LYS A 1 215 ? -16.379 11.914 -1.648 1.00 69.94 215 LYS A CA 1
ATOM 1707 C C . LYS A 1 215 ? -16.398 11.598 -0.174 1.00 69.94 215 LYS A C 1
ATOM 1709 O O . LYS A 1 215 ? -17.452 11.198 0.365 1.00 69.94 215 LYS A O 1
#

Nearest PDB structures (foldseek):
  4gsl-assembly1_D  TM=6.867E-01  e=1.012E-06  Saccharomyces cerevisiae S288C
  8fkm-assembly1_A  TM=6.661E-01  e=1.368E-06  Homo sapiens
  6ojj-assembly1_A  TM=6.963E-01  e=7.390E-06  Saccharomyces cerevisiae S288C
  2dyt-assembly1_A  TM=5.692E-01  e=7.052E-07  Saccharomyces cerevisiae
  4gsl-assembly1_C  TM=6.604E-01  e=6.958E-06  Saccharomyces cerevisiae S288C